Protein AF-A0A365YGY0-F1 (afdb_monomer_lite)

Organism: NCBI:txid453836

Structure (mmCIF, N/CA/C/O backbone):
data_AF-A0A365YGY0-F1
#
_entry.id   AF-A0A365YGY0-F1
#
loop_
_atom_site.group_PDB
_atom_site.id
_atom_site.type_symbol
_atom_site.label_atom_id
_atom_site.label_alt_id
_atom_site.label_comp_id
_atom_site.label_asym_id
_atom_site.label_entity_id
_atom_site.label_seq_id
_atom_site.pdbx_PDB_ins_code
_atom_site.Cartn_x
_atom_site.Cartn_y
_atom_site.Cartn_z
_atom_site.occupancy
_atom_site.B_iso_or_equiv
_atom_site.auth_seq_id
_atom_site.auth_comp_id
_atom_site.auth_asym_id
_atom_site.auth_atom_id
_atom_site.pdbx_PDB_model_num
ATOM 1 N N . MET A 1 1 ? 3.033 -19.577 -30.640 1.00 34.78 1 MET A N 1
ATOM 2 C CA . MET A 1 1 ? 2.695 -18.141 -30.591 1.00 34.78 1 MET A CA 1
ATOM 3 C C . MET A 1 1 ? 3.916 -17.417 -30.057 1.00 34.78 1 MET A C 1
ATOM 5 O O . MET A 1 1 ? 4.321 -17.701 -28.940 1.00 34.78 1 MET A O 1
ATOM 9 N N . GLN A 1 2 ? 4.580 -16.630 -30.903 1.00 30.34 2 GLN A N 1
ATOM 10 C CA . GLN A 1 2 ? 5.759 -15.845 -30.533 1.00 30.34 2 GLN A CA 1
ATOM 11 C C . GLN A 1 2 ? 5.289 -14.598 -29.774 1.00 30.34 2 GLN A C 1
ATOM 13 O O . GLN A 1 2 ? 4.416 -13.885 -30.262 1.00 30.34 2 GLN A O 1
ATOM 18 N N . ASN A 1 3 ? 5.825 -14.393 -28.570 1.00 33.41 3 ASN A N 1
ATOM 19 C CA . ASN A 1 3 ? 5.615 -13.188 -27.770 1.00 33.41 3 ASN A CA 1
ATOM 20 C C . ASN A 1 3 ? 6.215 -11.995 -28.533 1.00 33.41 3 ASN A C 1
ATOM 22 O O . ASN A 1 3 ? 7.385 -12.090 -28.921 1.00 33.41 3 ASN A O 1
ATOM 26 N N . PRO A 1 4 ? 5.471 -10.909 -28.794 1.00 40.75 4 PRO A N 1
ATOM 27 C CA . PRO A 1 4 ? 6.033 -9.785 -29.512 1.00 40.75 4 PRO A CA 1
ATOM 28 C C . PRO A 1 4 ? 6.983 -9.005 -28.593 1.00 40.75 4 PRO A C 1
ATOM 30 O O . PRO A 1 4 ? 6.582 -8.446 -27.581 1.00 40.75 4 PRO A O 1
ATOM 33 N N . GLU A 1 5 ? 8.245 -8.986 -29.021 1.00 40.53 5 GLU A N 1
ATOM 34 C CA . GLU A 1 5 ? 9.121 -7.810 -29.022 1.00 40.53 5 GLU A CA 1
ATOM 35 C C . GLU A 1 5 ? 9.746 -7.337 -27.699 1.00 40.53 5 GLU A C 1
ATOM 37 O O . GLU A 1 5 ? 9.511 -6.229 -27.228 1.00 40.53 5 GLU A O 1
ATOM 42 N N . PHE A 1 6 ? 10.777 -8.069 -27.262 1.00 40.34 6 PHE A N 1
ATOM 43 C CA . PHE A 1 6 ? 12.019 -7.397 -26.858 1.00 40.34 6 PHE A CA 1
ATOM 44 C C . PHE A 1 6 ? 12.642 -6.750 -28.108 1.00 40.34 6 PHE A C 1
ATOM 46 O O . PHE A 1 6 ? 13.436 -7.364 -28.823 1.00 40.34 6 PHE A O 1
ATOM 53 N N . SER A 1 7 ? 12.217 -5.531 -28.439 1.00 41.25 7 SER A N 1
ATOM 54 C CA . SER A 1 7 ? 12.797 -4.766 -29.543 1.00 41.25 7 SER A CA 1
ATOM 55 C C . SER A 1 7 ? 14.122 -4.149 -29.101 1.00 41.25 7 SER A C 1
ATOM 57 O O . SER A 1 7 ? 14.164 -3.318 -28.196 1.00 41.25 7 SER A O 1
ATOM 59 N N . ILE A 1 8 ? 15.205 -4.503 -29.796 1.00 45.16 8 ILE A N 1
ATO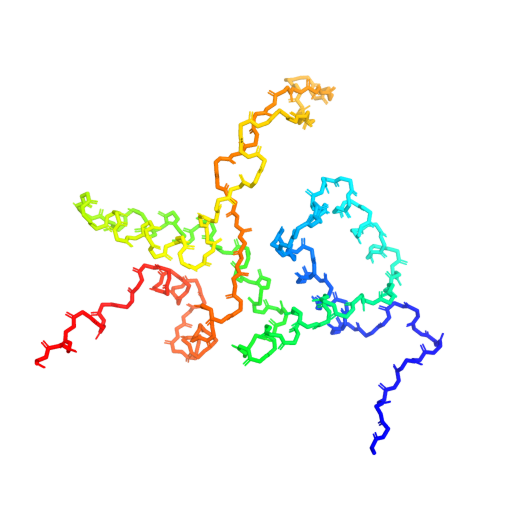M 60 C CA . ILE A 1 8 ? 16.559 -3.935 -29.636 1.00 45.16 8 ILE A CA 1
ATOM 61 C C . ILE A 1 8 ? 16.550 -2.391 -29.756 1.00 45.16 8 ILE A C 1
ATOM 63 O O . ILE A 1 8 ? 17.459 -1.722 -29.271 1.00 45.16 8 ILE A O 1
ATOM 67 N N . ASN A 1 9 ? 15.498 -1.809 -30.344 1.00 43.50 9 ASN A N 1
ATOM 68 C CA . ASN A 1 9 ? 15.339 -0.368 -30.542 1.00 43.50 9 ASN A CA 1
ATOM 69 C C . ASN A 1 9 ? 14.718 0.380 -29.344 1.00 43.50 9 ASN A C 1
ATOM 71 O O . ASN A 1 9 ? 14.652 1.608 -29.378 1.00 43.50 9 ASN A O 1
ATOM 75 N N . HIS A 1 10 ? 14.287 -0.319 -28.286 1.00 52.56 10 HIS A N 1
ATOM 76 C CA . HIS A 1 10 ? 13.731 0.285 -27.069 1.00 52.56 10 HIS A CA 1
ATOM 77 C C . HIS A 1 10 ? 14.318 -0.366 -25.808 1.00 52.56 10 HIS A C 1
ATOM 79 O O . HIS A 1 10 ? 13.644 -1.167 -25.160 1.00 52.56 10 HIS A O 1
ATOM 85 N N . PRO A 1 11 ? 15.552 0.001 -25.406 1.00 53.50 11 PRO A N 1
ATOM 86 C CA . PRO A 1 11 ? 16.164 -0.510 -24.172 1.00 53.50 11 PRO A CA 1
ATOM 87 C C . PRO A 1 11 ? 15.361 -0.151 -22.905 1.00 53.50 11 PRO A C 1
ATOM 89 O O . PRO A 1 11 ? 15.555 -0.758 -21.855 1.00 53.50 11 PRO A O 1
ATOM 92 N N . GLU A 1 12 ? 14.438 0.809 -23.023 1.00 58.25 12 GLU A N 1
ATOM 93 C CA . GLU A 1 12 ? 13.540 1.280 -21.965 1.00 58.25 12 GLU A CA 1
ATOM 94 C C . GLU A 1 12 ? 12.206 0.527 -21.875 1.00 58.25 12 GLU A C 1
ATOM 96 O O . GLU A 1 12 ? 11.368 0.894 -21.048 1.00 58.25 12 GLU A O 1
ATOM 101 N N . GLY A 1 13 ? 11.981 -0.460 -22.750 1.00 66.62 13 GLY A N 1
ATOM 102 C CA . GLY A 1 13 ? 10.703 -1.154 -22.923 1.00 66.62 13 GLY A CA 1
ATOM 103 C C . GLY A 1 13 ? 9.534 -0.246 -23.321 1.00 66.62 13 GLY A C 1
ATOM 104 O O . GLY A 1 13 ? 9.668 0.947 -23.616 1.00 66.62 13 GLY A O 1
ATOM 105 N N . THR A 1 14 ? 8.348 -0.836 -23.353 1.00 72.38 14 THR A N 1
ATOM 106 C CA . THR A 1 14 ? 7.063 -0.181 -23.598 1.00 72.38 14 THR A CA 1
ATOM 107 C C . THR A 1 14 ? 6.626 0.667 -22.399 1.00 72.38 14 THR A C 1
ATOM 109 O O . THR A 1 14 ? 7.057 0.475 -21.260 1.00 72.38 14 THR A O 1
ATOM 112 N N . LEU A 1 15 ? 5.705 1.613 -22.629 1.00 73.25 15 LEU A N 1
ATOM 113 C CA . LEU A 1 15 ? 5.098 2.401 -21.549 1.00 73.25 15 LEU A CA 1
ATOM 114 C C . LEU A 1 15 ? 4.463 1.504 -20.474 1.00 73.25 15 LEU A C 1
ATOM 116 O O . LEU A 1 15 ? 4.596 1.781 -19.287 1.00 73.25 15 LEU A O 1
ATOM 120 N N . GLN A 1 16 ? 3.811 0.419 -20.889 1.00 71.44 16 GLN A N 1
ATOM 121 C CA . GLN A 1 16 ? 3.145 -0.511 -19.985 1.00 71.44 16 GLN A CA 1
ATOM 122 C C . GLN A 1 16 ? 4.146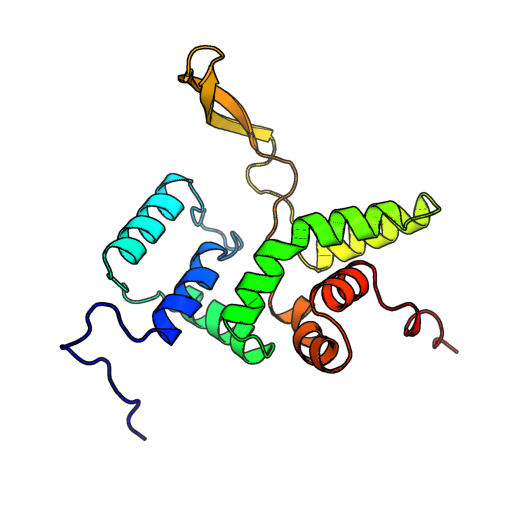 -1.274 -19.104 1.00 71.44 16 GLN A C 1
ATOM 124 O O . GLN A 1 16 ? 3.919 -1.410 -17.903 1.00 71.44 16 GLN A O 1
ATOM 129 N N . GLU A 1 17 ? 5.281 -1.706 -19.657 1.00 72.94 17 GLU A N 1
ATOM 130 C CA . GLU A 1 17 ? 6.361 -2.340 -18.884 1.00 72.94 17 GLU A CA 1
ATOM 131 C C . GLU A 1 17 ? 6.973 -1.368 -17.873 1.00 72.94 17 GLU A C 1
ATOM 133 O O . GLU A 1 17 ? 7.185 -1.725 -16.712 1.00 72.94 17 GLU A O 1
ATOM 138 N N . ARG A 1 18 ? 7.188 -0.107 -18.264 1.00 72.25 18 ARG A N 1
ATOM 139 C CA . ARG A 1 18 ? 7.631 0.940 -17.331 1.00 72.25 18 ARG A CA 1
ATOM 140 C C . ARG A 1 18 ? 6.633 1.154 -16.192 1.00 72.25 18 ARG A C 1
ATOM 142 O O . ARG A 1 18 ? 7.038 1.263 -15.038 1.00 72.25 18 ARG A O 1
ATOM 149 N N . LEU A 1 19 ? 5.337 1.175 -16.489 1.00 73.62 19 LEU A N 1
ATOM 150 C CA . LEU A 1 19 ? 4.297 1.345 -15.474 1.00 73.62 19 LEU A CA 1
ATOM 151 C C . LEU A 1 19 ? 4.239 0.154 -14.506 1.00 73.62 19 LEU A C 1
ATOM 153 O O . LEU A 1 19 ? 4.118 0.364 -13.301 1.00 73.62 19 LEU A O 1
ATOM 157 N N . TRP A 1 20 ? 4.431 -1.080 -14.975 1.00 80.12 20 TRP A N 1
ATOM 158 C CA . TRP A 1 20 ? 4.523 -2.250 -14.090 1.00 80.12 20 TRP A CA 1
ATOM 159 C C . TRP A 1 20 ? 5.787 -2.277 -13.228 1.00 80.12 20 TRP A C 1
ATOM 161 O O . TRP A 1 20 ? 5.751 -2.779 -12.106 1.00 80.12 20 TRP A O 1
ATOM 171 N N . ASN A 1 21 ? 6.880 -1.660 -13.675 1.00 76.31 21 ASN A N 1
ATOM 172 C CA . ASN A 1 21 ? 8.064 -1.495 -12.831 1.00 76.31 21 ASN A CA 1
ATOM 173 C C . ASN A 1 21 ? 7.819 -0.586 -11.617 1.00 76.31 21 ASN A C 1
ATOM 175 O O . ASN A 1 21 ? 8.484 -0.753 -10.595 1.00 76.31 21 ASN A O 1
ATOM 179 N N . SER A 1 22 ? 6.827 0.312 -11.664 1.00 72.94 22 SER A N 1
ATOM 180 C CA . SER A 1 22 ? 6.420 1.065 -10.468 1.00 72.94 22 SER A CA 1
ATOM 181 C C . SER A 1 22 ? 5.864 0.153 -9.368 1.00 72.94 22 SER A C 1
ATOM 183 O O . SER A 1 22 ? 6.133 0.384 -8.195 1.00 72.94 22 SER A O 1
ATOM 185 N N . VAL A 1 23 ? 5.196 -0.947 -9.730 1.00 80.31 23 VAL A N 1
ATOM 186 C CA . VAL A 1 23 ? 4.678 -1.947 -8.778 1.00 80.31 23 VAL A CA 1
ATOM 187 C C . VAL A 1 23 ? 5.822 -2.685 -8.079 1.00 80.31 23 VAL A C 1
ATOM 189 O O . VAL A 1 23 ? 5.749 -3.006 -6.896 1.00 80.31 23 VAL A O 1
ATOM 192 N N . VAL A 1 24 ? 6.934 -2.899 -8.783 1.00 78.31 24 VAL A N 1
ATOM 193 C CA . VAL A 1 24 ? 8.139 -3.549 -8.242 1.00 78.31 24 VAL A CA 1
ATOM 194 C C . VAL A 1 24 ? 8.839 -2.691 -7.180 1.00 78.31 24 VAL A C 1
ATOM 196 O O . VAL A 1 24 ? 9.550 -3.232 -6.326 1.00 78.31 24 VAL A O 1
ATOM 199 N N . MET A 1 25 ? 8.634 -1.370 -7.183 1.00 75.62 25 MET A N 1
ATOM 200 C CA . MET A 1 25 ? 9.151 -0.480 -6.131 1.00 75.62 25 MET A CA 1
ATOM 201 C C . MET A 1 25 ? 8.561 -0.795 -4.757 1.00 75.62 25 MET A C 1
ATOM 203 O O . MET A 1 25 ? 9.243 -0.614 -3.747 1.00 75.62 25 MET A O 1
ATOM 207 N N . ASP A 1 26 ? 7.350 -1.340 -4.748 1.00 76.75 26 ASP A N 1
ATOM 208 C CA . ASP A 1 26 ? 6.599 -1.712 -3.555 1.00 76.75 26 ASP A CA 1
ATOM 209 C C . ASP A 1 26 ? 6.650 -3.223 -3.278 1.00 76.75 26 ASP A C 1
ATOM 211 O O . ASP A 1 26 ? 5.893 -3.727 -2.450 1.00 76.75 26 ASP A O 1
ATOM 215 N N . TYR A 1 27 ? 7.533 -3.964 -3.961 1.00 77.88 27 TYR A N 1
ATOM 216 C CA . TYR A 1 27 ? 7.698 -5.401 -3.737 1.00 77.88 27 TYR A CA 1
ATOM 217 C C . TYR A 1 27 ? 7.914 -5.697 -2.238 1.00 77.88 27 TYR A C 1
ATOM 219 O O . TYR A 1 27 ? 8.748 -5.027 -1.607 1.00 77.88 27 TYR A O 1
ATOM 227 N N . PRO A 1 28 ? 7.184 -6.675 -1.664 1.00 70.38 28 PRO A N 1
ATOM 228 C CA . PRO A 1 28 ? 7.182 -6.929 -0.230 1.00 70.38 28 PRO A CA 1
ATOM 229 C C . PRO A 1 28 ? 8.522 -7.476 0.272 1.00 70.38 28 PRO A C 1
ATOM 231 O O . PRO A 1 28 ? 9.345 -8.003 -0.475 1.00 70.38 28 PRO A O 1
ATOM 234 N N . PHE A 1 29 ? 8.728 -7.393 1.585 1.00 65.06 29 PHE A N 1
ATOM 235 C CA . PHE A 1 29 ? 9.953 -7.858 2.243 1.00 65.06 29 PHE A CA 1
ATOM 236 C C . PHE A 1 29 ? 9.870 -9.330 2.693 1.00 65.06 29 PHE A C 1
ATOM 238 O O . PHE A 1 29 ? 10.732 -9.784 3.445 1.00 65.06 29 PHE A O 1
ATOM 245 N N . PHE A 1 30 ? 8.834 -10.075 2.291 1.00 54.59 30 PHE A N 1
ATOM 246 C CA . PHE A 1 30 ? 8.626 -11.455 2.732 1.00 54.59 30 PHE A CA 1
ATOM 247 C C . PHE A 1 30 ? 9.531 -12.441 1.976 1.00 54.59 30 PHE A C 1
ATOM 249 O O . PHE A 1 30 ? 9.517 -12.524 0.749 1.00 54.59 30 PHE A O 1
ATOM 256 N N . GLY A 1 31 ? 10.322 -13.193 2.743 1.00 44.53 31 GLY A N 1
ATOM 257 C CA . GLY A 1 31 ? 11.303 -14.172 2.276 1.00 44.53 31 GLY A CA 1
ATOM 258 C C . GLY A 1 31 ? 12.579 -14.072 3.110 1.00 44.53 31 GLY A C 1
ATOM 259 O O . GLY A 1 31 ? 12.987 -12.981 3.483 1.00 44.53 31 GLY A O 1
ATOM 260 N N . GLU A 1 32 ? 13.221 -15.196 3.425 1.00 43.66 32 GLU A N 1
ATOM 261 C CA . GLU A 1 32 ? 14.371 -15.334 4.351 1.00 43.66 32 GLU A CA 1
ATOM 262 C C . GLU A 1 32 ? 15.646 -14.555 3.964 1.00 43.66 32 GLU A C 1
ATOM 264 O O . GLU A 1 32 ? 16.704 -14.708 4.576 1.00 43.66 32 GLU A O 1
ATOM 269 N N . ARG A 1 33 ? 15.579 -13.706 2.941 1.00 47.56 33 ARG A N 1
ATOM 270 C CA . ARG A 1 33 ? 16.636 -12.769 2.584 1.00 47.56 33 ARG A CA 1
ATOM 271 C C . ARG A 1 33 ? 16.136 -11.360 2.867 1.00 47.56 33 ARG A C 1
ATOM 273 O O . ARG A 1 33 ? 15.020 -11.044 2.468 1.00 47.56 33 ARG A O 1
ATOM 280 N N . PRO A 1 34 ? 16.946 -10.489 3.488 1.00 42.84 34 PRO A N 1
ATOM 281 C CA . PRO A 1 34 ? 16.618 -9.078 3.616 1.00 42.84 34 PRO A CA 1
ATOM 282 C C . PRO A 1 34 ? 16.575 -8.465 2.212 1.00 42.84 34 PRO A C 1
ATOM 284 O O . PRO A 1 34 ? 17.574 -7.950 1.718 1.00 42.84 34 PRO A O 1
ATOM 287 N N . VAL A 1 35 ? 15.437 -8.565 1.523 1.00 51.16 35 VAL A N 1
ATOM 288 C CA . VAL A 1 35 ? 15.255 -7.903 0.237 1.00 51.16 35 VAL A CA 1
ATOM 289 C C . VAL A 1 35 ? 15.018 -6.438 0.551 1.00 51.16 35 VAL A C 1
ATOM 291 O O . VAL A 1 35 ? 14.005 -6.007 1.091 1.00 51.16 35 VAL A O 1
ATOM 294 N N . GLU A 1 36 ? 16.080 -5.695 0.308 1.00 48.31 36 GLU A N 1
ATOM 295 C CA . GLU A 1 36 ? 16.260 -4.285 0.548 1.00 48.31 36 GLU A CA 1
ATOM 296 C C . GLU A 1 36 ? 15.240 -3.429 -0.225 1.00 48.31 36 GLU A C 1
ATOM 298 O O . GLU A 1 36 ? 15.504 -3.008 -1.348 1.00 48.31 36 GLU A O 1
ATOM 303 N N . GLN A 1 37 ? 14.160 -2.991 0.424 1.00 52.81 37 GLN A N 1
ATOM 304 C CA . GLN A 1 37 ? 13.833 -1.566 0.316 1.00 52.81 37 GLN A CA 1
ATOM 305 C C . GLN A 1 37 ? 14.723 -0.813 1.318 1.00 52.81 37 GLN A C 1
ATOM 307 O O . GLN A 1 37 ? 14.315 -0.358 2.387 1.00 52.81 37 GLN A O 1
ATOM 312 N N . SER A 1 38 ? 16.028 -0.786 1.057 1.00 55.00 38 SER A N 1
ATOM 313 C CA . SER A 1 38 ? 16.830 0.315 1.580 1.00 55.00 38 SER A CA 1
ATOM 314 C C . SER A 1 38 ? 16.482 1.543 0.740 1.00 55.00 38 SER A C 1
ATOM 316 O O . SER A 1 38 ? 16.226 1.416 -0.460 1.00 55.00 38 SER A O 1
ATOM 318 N N . ALA A 1 39 ? 16.494 2.733 1.346 1.00 58.38 39 ALA A N 1
ATOM 319 C CA . ALA A 1 39 ? 16.372 3.982 0.590 1.00 58.38 39 ALA A CA 1
ATOM 320 C C . ALA A 1 39 ? 17.371 4.013 -0.583 1.00 58.38 39 ALA A C 1
ATOM 322 O O . ALA A 1 39 ? 17.060 4.515 -1.655 1.00 58.38 39 ALA A O 1
ATOM 323 N N . TYR A 1 40 ? 18.537 3.378 -0.399 1.00 58.44 40 TYR A N 1
ATOM 324 C CA . TYR A 1 40 ? 19.525 3.146 -1.444 1.00 58.44 40 TYR A CA 1
ATOM 325 C C . TYR A 1 40 ? 18.990 2.308 -2.613 1.00 58.44 40 TYR A C 1
ATOM 327 O O . TYR A 1 40 ? 19.042 2.777 -3.736 1.00 58.44 40 TYR A O 1
ATOM 335 N N . ARG A 1 41 ? 18.424 1.115 -2.393 1.00 64.81 41 ARG A N 1
ATOM 336 C CA . ARG A 1 41 ? 17.875 0.280 -3.480 1.00 64.81 41 ARG A CA 1
ATOM 337 C C . ARG A 1 41 ? 16.681 0.905 -4.180 1.00 64.81 41 ARG A C 1
ATOM 339 O O . ARG A 1 41 ? 16.572 0.770 -5.395 1.00 64.81 41 ARG A O 1
ATOM 346 N N . GLN A 1 42 ? 15.815 1.599 -3.442 1.00 66.19 42 GLN A N 1
ATOM 347 C CA . GLN A 1 42 ? 14.744 2.390 -4.047 1.00 66.19 42 GLN A CA 1
ATOM 348 C C . GLN A 1 42 ? 15.327 3.526 -4.893 1.00 66.19 42 GLN A C 1
ATOM 350 O O . GLN A 1 42 ? 14.895 3.720 -6.023 1.00 66.19 42 GLN A O 1
ATOM 355 N N . ALA A 1 43 ? 16.363 4.219 -4.415 1.00 64.19 43 ALA A N 1
ATOM 356 C CA . ALA A 1 43 ? 17.062 5.232 -5.201 1.00 64.19 43 ALA A CA 1
ATOM 357 C C . ALA A 1 43 ? 17.773 4.635 -6.429 1.00 64.19 43 ALA A C 1
ATOM 359 O O . ALA A 1 43 ? 17.702 5.222 -7.504 1.00 64.19 43 ALA A O 1
ATOM 360 N N . THR A 1 44 ? 18.400 3.460 -6.314 1.00 69.31 44 THR A N 1
ATOM 361 C CA . THR A 1 44 ? 19.038 2.748 -7.430 1.00 69.31 44 THR A CA 1
ATOM 362 C C . THR A 1 44 ? 18.007 2.347 -8.476 1.00 69.31 44 THR A C 1
ATOM 364 O O . THR A 1 44 ? 18.171 2.711 -9.632 1.00 69.31 44 THR A O 1
ATOM 367 N N . ARG A 1 45 ? 16.910 1.687 -8.081 1.00 69.62 45 ARG A N 1
ATOM 368 C CA . ARG A 1 45 ? 15.818 1.316 -8.999 1.00 69.62 45 ARG A CA 1
ATOM 369 C C . ARG A 1 45 ? 15.144 2.541 -9.612 1.00 69.62 45 ARG A C 1
ATOM 371 O O . ARG A 1 45 ? 14.866 2.552 -10.802 1.00 69.62 45 ARG A O 1
ATOM 378 N N . SER A 1 46 ? 14.940 3.600 -8.828 1.00 66.94 46 SER A N 1
ATOM 379 C CA . SER A 1 46 ? 14.422 4.874 -9.334 1.00 66.94 46 SER A CA 1
ATOM 380 C C . SER A 1 46 ? 15.387 5.532 -10.322 1.00 66.94 46 SER A C 1
ATOM 382 O O . SER A 1 46 ? 14.931 6.166 -11.269 1.00 66.94 46 SER A O 1
ATOM 384 N N . GLY A 1 47 ? 16.700 5.401 -10.120 1.00 63.94 47 GLY A N 1
ATOM 385 C CA . GLY A 1 47 ? 17.729 5.892 -11.037 1.00 63.94 47 GLY A CA 1
ATOM 386 C C . GLY A 1 47 ? 17.829 5.056 -12.315 1.00 63.94 47 GLY A C 1
ATOM 387 O O . GLY A 1 47 ? 17.942 5.611 -13.406 1.00 63.94 47 GLY A O 1
ATOM 388 N N . GLU A 1 48 ? 17.726 3.732 -12.209 1.00 67.88 48 GLU A N 1
ATOM 389 C CA . GLU A 1 48 ? 17.608 2.814 -13.351 1.00 67.88 48 GLU A CA 1
ATOM 390 C C . GLU A 1 48 ? 16.354 3.137 -14.173 1.00 67.88 48 GLU A C 1
ATOM 392 O O . GLU A 1 48 ? 16.443 3.313 -15.385 1.00 67.88 48 GLU A O 1
ATOM 397 N N . PHE A 1 49 ? 15.221 3.368 -13.507 1.00 64.81 49 PHE A N 1
ATOM 398 C CA . PHE A 1 49 ? 13.978 3.800 -14.140 1.00 64.81 49 PHE A CA 1
ATOM 399 C C . PHE A 1 49 ? 14.110 5.161 -14.835 1.00 64.81 49 PHE A C 1
ATOM 401 O O . PHE A 1 49 ? 13.774 5.291 -16.010 1.00 64.81 49 PHE A O 1
ATOM 408 N N . ALA A 1 50 ? 14.649 6.170 -14.143 1.00 63.00 50 ALA A N 1
ATOM 409 C CA . ALA A 1 50 ? 14.861 7.504 -14.708 1.00 63.00 50 ALA A CA 1
ATOM 410 C C . ALA A 1 50 ? 15.860 7.513 -15.879 1.00 63.00 50 ALA A C 1
ATOM 412 O O . ALA A 1 50 ? 15.835 8.430 -16.695 1.00 63.00 50 ALA A O 1
ATOM 413 N N . SER A 1 51 ? 16.730 6.503 -15.964 1.00 61.50 51 SER A N 1
ATOM 414 C CA . SER A 1 51 ? 17.687 6.317 -17.060 1.00 61.50 51 SER A CA 1
ATOM 415 C C . SER A 1 51 ? 17.209 5.345 -18.142 1.00 61.50 51 SER A C 1
ATOM 417 O O . SER A 1 51 ? 18.002 4.986 -19.012 1.00 61.50 51 SER A O 1
ATOM 419 N N . GLY A 1 52 ? 15.943 4.912 -18.094 1.00 57.19 52 GLY A N 1
ATOM 420 C CA . GLY A 1 52 ? 15.359 4.042 -19.114 1.00 57.19 52 GLY A CA 1
ATOM 421 C C . GLY A 1 52 ? 15.969 2.639 -19.141 1.00 57.19 52 GLY A C 1
ATOM 422 O O . GLY A 1 52 ? 15.947 1.977 -20.170 1.00 57.19 52 GLY A O 1
ATOM 423 N N . LYS A 1 53 ? 16.550 2.161 -18.038 1.00 61.22 53 LYS A N 1
ATOM 424 C CA . LYS A 1 53 ? 17.102 0.805 -17.954 1.00 61.22 53 LYS A CA 1
ATOM 425 C C . LYS A 1 53 ? 16.090 -0.113 -17.289 1.00 61.22 53 LYS A C 1
ATOM 427 O O . LYS A 1 53 ? 16.011 -0.168 -16.064 1.00 61.22 53 LYS A O 1
ATOM 432 N N . LEU A 1 54 ? 15.341 -0.857 -18.098 1.00 62.25 54 LEU A N 1
ATOM 433 C CA . LEU A 1 54 ? 14.600 -2.012 -17.603 1.00 62.25 54 LEU A CA 1
ATOM 434 C C . LEU A 1 54 ? 15.565 -3.198 -17.536 1.00 62.25 54 LEU A C 1
ATOM 436 O O . LEU A 1 54 ? 15.921 -3.784 -18.555 1.00 62.25 54 LEU A O 1
ATOM 440 N N . SER A 1 55 ? 16.063 -3.505 -16.339 1.00 57.00 55 SER A N 1
ATOM 441 C CA . SER A 1 55 ? 16.848 -4.719 -16.115 1.00 57.00 55 SER A CA 1
ATOM 442 C C . SER A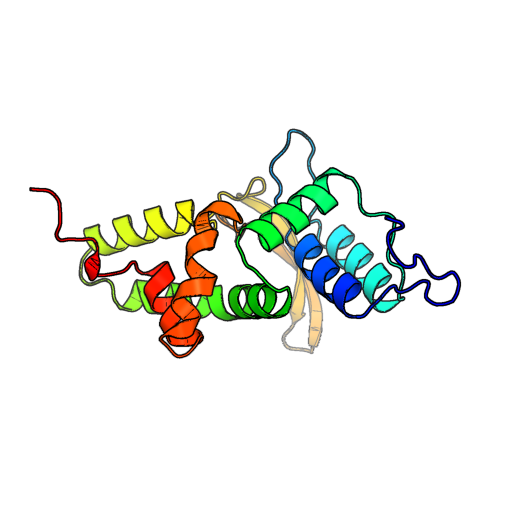 1 55 ? 15.960 -5.962 -16.248 1.00 57.00 55 SER A C 1
ATOM 444 O O . SER A 1 55 ? 14.740 -5.893 -16.068 1.00 57.00 55 SER A O 1
ATOM 446 N N . GLU A 1 56 ? 16.567 -7.115 -16.559 1.00 63.41 56 GLU A N 1
ATOM 447 C CA . GLU A 1 56 ? 15.862 -8.396 -16.489 1.00 63.41 56 GLU A CA 1
ATOM 448 C C . GLU A 1 56 ? 15.241 -8.539 -15.100 1.00 63.41 56 GLU A C 1
ATOM 450 O O . GLU A 1 56 ? 15.931 -8.580 -14.079 1.00 63.41 56 GLU A O 1
ATOM 455 N N . THR A 1 57 ? 13.913 -8.556 -15.064 1.00 66.50 57 THR A N 1
ATOM 456 C CA . THR A 1 57 ? 13.165 -8.649 -13.817 1.00 66.50 57 THR A CA 1
ATOM 457 C C . THR A 1 57 ? 13.323 -10.077 -13.289 1.00 66.50 57 THR A C 1
ATOM 459 O O . THR A 1 57 ? 12.923 -11.002 -13.996 1.00 66.50 57 THR A O 1
ATOM 462 N N . PRO A 1 58 ? 13.893 -10.301 -12.089 1.00 74.06 58 PRO A N 1
ATOM 463 C CA . PRO A 1 58 ? 13.986 -11.635 -11.501 1.00 74.06 58 PRO A CA 1
ATOM 464 C C . PRO A 1 58 ? 12.623 -12.332 -11.460 1.00 74.06 58 PRO A C 1
ATOM 466 O O . PRO A 1 58 ? 11.605 -11.676 -11.238 1.00 74.06 58 PRO A O 1
ATOM 469 N N . GLU A 1 59 ? 12.602 -13.659 -11.601 1.00 77.06 59 GLU A N 1
ATOM 470 C CA . GLU A 1 59 ? 11.368 -14.463 -11.671 1.00 77.06 59 GLU A CA 1
ATOM 471 C C . GLU A 1 59 ? 10.374 -14.134 -10.543 1.00 77.06 59 GLU A C 1
ATOM 473 O O . GLU A 1 59 ? 9.183 -13.963 -10.780 1.00 77.06 59 GLU A O 1
ATOM 478 N N . HIS A 1 60 ? 10.857 -13.941 -9.313 1.00 77.94 60 HIS A N 1
ATOM 479 C CA . HIS A 1 60 ? 9.996 -13.604 -8.177 1.00 77.94 60 HIS A CA 1
ATOM 480 C C . HIS A 1 60 ? 9.309 -12.228 -8.304 1.00 77.94 60 HIS A C 1
ATOM 482 O O . HIS A 1 60 ? 8.180 -12.059 -7.844 1.00 77.94 60 HIS A O 1
ATOM 488 N N . LEU A 1 61 ? 9.955 -11.247 -8.945 1.00 79.12 61 LEU A N 1
ATOM 489 C CA . LEU A 1 61 ? 9.358 -9.938 -9.228 1.00 79.12 61 LEU A CA 1
ATOM 490 C C . LEU A 1 61 ? 8.348 -10.041 -10.381 1.00 79.12 61 LEU A C 1
ATOM 492 O O . LEU A 1 61 ? 7.292 -9.414 -10.316 1.00 79.12 61 LEU A O 1
ATOM 496 N N . GLN A 1 62 ? 8.630 -10.872 -11.391 1.00 77.25 62 GLN A N 1
ATOM 497 C CA . GLN A 1 62 ? 7.673 -11.166 -12.464 1.00 77.25 62 GLN A CA 1
ATOM 498 C C . GLN A 1 62 ? 6.419 -11.840 -11.897 1.00 77.25 62 GLN A C 1
ATOM 500 O O . GLN A 1 62 ? 5.307 -11.398 -12.170 1.00 77.25 62 GLN A O 1
ATOM 505 N N . ASN A 1 63 ? 6.589 -12.839 -11.028 1.00 82.38 63 ASN A N 1
ATOM 506 C CA . ASN A 1 63 ? 5.487 -13.517 -10.344 1.00 82.38 63 ASN A CA 1
ATOM 507 C C . ASN A 1 63 ? 4.652 -12.547 -9.498 1.00 82.38 63 ASN A C 1
ATOM 509 O O . ASN A 1 63 ? 3.429 -12.652 -9.470 1.00 82.38 63 ASN A O 1
ATOM 513 N N . TYR A 1 64 ? 5.284 -11.569 -8.844 1.00 85.25 64 TYR A N 1
ATOM 514 C CA . TYR A 1 64 ? 4.566 -10.533 -8.102 1.00 85.25 64 TYR A CA 1
ATOM 515 C C . TYR A 1 64 ? 3.716 -9.630 -9.006 1.00 85.25 64 TYR A C 1
ATOM 517 O O . TYR A 1 64 ? 2.547 -9.397 -8.703 1.00 85.25 64 TYR A O 1
ATOM 525 N N . ILE A 1 65 ? 4.255 -9.184 -10.145 1.00 86.31 65 ILE A N 1
ATOM 526 C CA . ILE A 1 65 ? 3.479 -8.444 -11.155 1.00 86.31 65 ILE A CA 1
ATOM 527 C C . ILE A 1 65 ? 2.311 -9.299 -11.671 1.00 86.31 65 ILE A C 1
ATOM 529 O O . ILE A 1 65 ? 1.178 -8.824 -11.739 1.00 86.31 65 ILE A O 1
ATOM 533 N N . LEU A 1 66 ? 2.562 -10.571 -11.994 1.00 85.69 66 LEU A N 1
ATOM 534 C CA . LEU A 1 66 ? 1.537 -11.485 -12.503 1.00 85.69 66 LEU A CA 1
ATOM 535 C C . LEU A 1 66 ? 0.396 -11.700 -11.501 1.00 85.69 66 LEU A C 1
ATOM 537 O O . LEU A 1 66 ? -0.756 -11.770 -11.921 1.00 85.69 66 LEU A O 1
ATOM 541 N N . ARG A 1 67 ? 0.682 -11.741 -10.193 1.00 90.94 67 ARG A N 1
ATOM 542 C CA . ARG A 1 67 ? -0.351 -11.807 -9.143 1.00 90.94 67 ARG A CA 1
ATOM 543 C C . ARG A 1 67 ? -1.242 -10.563 -9.143 1.00 90.94 67 ARG A C 1
ATOM 545 O O . ARG A 1 67 ? -2.459 -10.700 -9.075 1.00 90.94 67 ARG A O 1
ATOM 552 N N . TRP A 1 68 ? -0.673 -9.363 -9.295 1.00 92.56 68 TRP A N 1
ATOM 553 C CA . TRP A 1 68 ? -1.458 -8.125 -9.426 1.00 92.56 68 TRP A CA 1
ATOM 554 C C . TRP A 1 68 ? -2.327 -8.107 -10.687 1.00 92.56 68 TRP A C 1
ATOM 556 O O . TRP A 1 68 ? -3.505 -7.755 -10.620 1.00 92.56 68 TRP A O 1
ATOM 566 N N . ILE A 1 69 ? -1.780 -8.536 -11.826 1.00 90.19 69 ILE A N 1
ATOM 567 C CA . ILE A 1 69 ? -2.548 -8.670 -13.074 1.00 90.19 69 ILE A CA 1
ATOM 568 C C . ILE A 1 69 ? -3.697 -9.671 -12.889 1.00 90.19 69 ILE A C 1
ATOM 570 O O . ILE A 1 69 ? -4.831 -9.381 -13.268 1.00 90.19 69 ILE A O 1
ATOM 574 N N . ALA A 1 70 ? -3.429 -10.825 -12.271 1.00 90.75 70 ALA A N 1
ATOM 575 C CA . ALA A 1 70 ? -4.436 -11.848 -11.990 1.00 90.75 70 ALA A CA 1
ATOM 576 C C . ALA A 1 70 ? -5.529 -11.354 -11.026 1.00 90.75 70 ALA A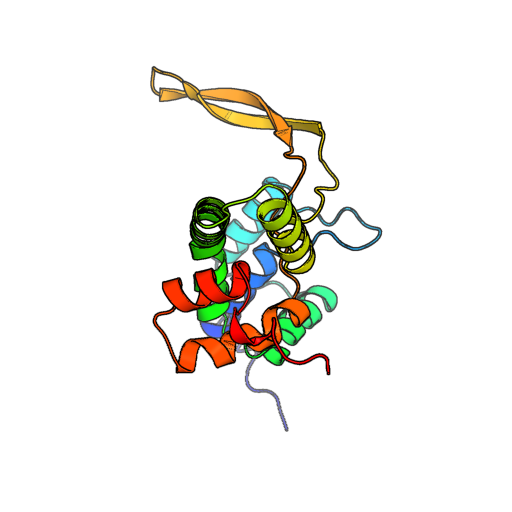 C 1
ATOM 578 O O . ALA A 1 70 ? -6.692 -11.717 -11.184 1.00 90.75 70 ALA A O 1
ATOM 579 N N . ALA A 1 71 ? -5.179 -10.470 -10.088 1.00 92.81 71 ALA A N 1
ATOM 580 C CA . ALA A 1 71 ? -6.114 -9.764 -9.212 1.00 92.81 71 ALA A CA 1
ATOM 581 C C . ALA A 1 71 ? -6.942 -8.680 -9.941 1.00 92.81 71 ALA A C 1
ATOM 583 O O . ALA A 1 71 ? -7.739 -7.987 -9.313 1.00 92.81 71 ALA A O 1
ATOM 584 N N . GLY A 1 72 ? -6.766 -8.510 -11.257 1.00 91.94 72 GLY A N 1
ATOM 585 C CA . GLY A 1 72 ? -7.521 -7.567 -12.083 1.00 91.94 72 GLY A CA 1
ATOM 586 C C . GLY A 1 72 ? -6.986 -6.136 -12.054 1.00 91.94 72 GLY A C 1
ATOM 587 O O . GLY A 1 72 ? -7.694 -5.214 -12.466 1.00 91.94 72 GLY A O 1
ATOM 588 N N . PHE A 1 73 ? -5.762 -5.918 -11.565 1.00 92.06 73 PHE A N 1
ATOM 589 C CA . PHE A 1 73 ? -5.163 -4.589 -11.537 1.00 92.06 73 PHE A CA 1
ATOM 590 C C . PHE A 1 73 ? -4.496 -4.232 -12.864 1.00 92.06 73 PHE A C 1
ATOM 592 O O . PHE A 1 73 ? -3.748 -5.003 -13.459 1.00 92.06 73 PHE A O 1
ATOM 599 N N . THR A 1 74 ? -4.716 -2.989 -13.273 1.00 89.94 74 THR A N 1
ATOM 600 C CA . THR A 1 74 ? -3.841 -2.242 -14.183 1.00 89.94 74 THR A CA 1
ATOM 601 C C . THR A 1 74 ? -2.801 -1.473 -13.356 1.00 89.94 74 THR A C 1
ATOM 603 O O . THR A 1 74 ? -3.111 -1.118 -12.211 1.00 89.94 74 THR A O 1
ATOM 606 N N . PRO A 1 75 ? -1.621 -1.125 -13.894 1.00 84.81 75 PRO A N 1
ATOM 607 C CA . PRO A 1 75 ? -0.619 -0.392 -13.121 1.00 84.81 75 PRO A CA 1
ATOM 608 C C . PRO A 1 75 ? -1.088 1.021 -12.718 1.00 84.81 75 PRO A C 1
ATOM 610 O O . PRO A 1 75 ? -0.734 1.508 -11.647 1.00 84.81 75 PRO A O 1
ATOM 613 N N . GLU A 1 76 ? -1.955 1.666 -13.500 1.00 87.19 76 GLU A N 1
ATOM 614 C CA . GLU A 1 76 ? -2.567 2.960 -13.164 1.00 87.19 76 GLU A CA 1
ATOM 615 C C . GLU A 1 76 ? -3.485 2.850 -11.947 1.00 87.19 76 GLU A C 1
ATOM 617 O O . GLU A 1 76 ? -3.480 3.710 -11.065 1.00 87.19 76 GLU A O 1
ATOM 622 N N . LEU A 1 77 ? -4.264 1.768 -11.886 1.00 89.38 77 LEU A N 1
ATOM 623 C CA . LEU A 1 77 ? -5.111 1.476 -10.739 1.00 89.38 77 LEU A CA 1
ATOM 624 C C . LEU A 1 77 ? -4.269 1.202 -9.490 1.00 89.38 77 LEU A C 1
ATOM 626 O O . LEU A 1 77 ? -4.555 1.753 -8.427 1.00 89.38 77 LEU A O 1
ATOM 630 N N . TYR A 1 78 ? -3.222 0.388 -9.622 1.00 90.31 78 TYR A N 1
ATOM 631 C CA . TYR A 1 78 ? -2.280 0.142 -8.535 1.00 90.31 78 TYR A CA 1
ATOM 632 C C . TYR A 1 78 ? -1.730 1.464 -7.985 1.00 90.31 78 TYR A C 1
ATOM 634 O O . TYR A 1 78 ? -1.823 1.742 -6.789 1.00 90.31 78 TYR A O 1
ATOM 642 N N . TRP A 1 79 ? -1.258 2.336 -8.878 1.00 86.50 79 TRP A N 1
ATOM 643 C CA . TRP A 1 79 ? -0.733 3.644 -8.505 1.00 86.50 79 TRP A CA 1
ATOM 644 C C . TRP A 1 79 ? -1.775 4.521 -7.797 1.00 86.50 79 TRP A C 1
ATOM 646 O O . TRP A 1 79 ? -1.481 5.119 -6.758 1.00 86.50 79 TRP A O 1
ATOM 656 N N . ALA A 1 80 ? -3.010 4.561 -8.303 1.00 87.88 80 ALA A N 1
ATOM 657 C CA . ALA A 1 80 ? -4.100 5.308 -7.681 1.00 87.88 80 ALA A CA 1
ATOM 658 C C . ALA A 1 80 ? -4.418 4.806 -6.259 1.00 87.88 80 ALA A C 1
ATOM 660 O O . ALA A 1 80 ? -4.662 5.618 -5.361 1.00 87.88 80 ALA A O 1
ATOM 661 N N . VAL A 1 81 ? -4.379 3.487 -6.035 1.00 91.62 81 VAL A N 1
ATOM 662 C CA . VAL A 1 81 ? -4.538 2.891 -4.700 1.00 91.62 81 VAL A CA 1
ATOM 663 C C . VAL A 1 81 ? -3.400 3.320 -3.783 1.00 91.62 81 VAL A C 1
ATOM 665 O O . VAL A 1 81 ? -3.675 3.864 -2.711 1.00 91.62 81 VAL A O 1
ATOM 668 N N . SER A 1 82 ? -2.146 3.155 -4.209 1.00 88.75 82 SER A N 1
ATOM 669 C CA . SER A 1 82 ? -0.969 3.504 -3.402 1.00 88.75 82 SER A CA 1
ATOM 670 C C . SER A 1 82 ? -0.962 4.979 -2.988 1.00 88.75 82 SER A C 1
ATOM 672 O O . SER A 1 82 ? -0.664 5.296 -1.834 1.00 88.75 82 SER A O 1
ATOM 674 N N . LEU A 1 83 ? -1.370 5.890 -3.879 1.00 87.75 83 LEU A N 1
ATOM 675 C CA . LEU A 1 83 ? -1.497 7.317 -3.561 1.00 87.75 83 LEU A CA 1
ATOM 676 C C . LEU A 1 83 ? -2.633 7.613 -2.568 1.00 87.75 83 LEU A C 1
ATOM 678 O O . LEU A 1 83 ? -2.485 8.465 -1.689 1.00 87.75 83 LEU A O 1
ATOM 682 N N . GLY A 1 84 ? -3.772 6.930 -2.698 1.00 90.69 84 GLY A N 1
ATOM 683 C CA . GLY A 1 84 ? -4.975 7.206 -1.907 1.00 90.69 84 GLY A CA 1
ATOM 684 C C . GLY A 1 84 ? -5.016 6.534 -0.531 1.00 90.69 84 GLY A C 1
ATOM 685 O O . GLY A 1 84 ? -5.801 6.940 0.332 1.00 90.69 84 GLY A O 1
ATOM 686 N N . ILE A 1 85 ? -4.189 5.513 -0.296 1.00 93.44 85 ILE A N 1
ATOM 687 C CA . ILE A 1 85 ? -4.374 4.579 0.822 1.00 93.44 85 ILE A CA 1
ATOM 688 C C . ILE A 1 85 ? -4.292 5.236 2.198 1.00 93.44 85 ILE A C 1
ATOM 690 O O . ILE A 1 85 ? -5.099 4.947 3.083 1.00 93.44 85 ILE A O 1
ATOM 694 N N . ARG A 1 86 ? -3.359 6.177 2.376 1.00 92.44 86 ARG A N 1
ATOM 695 C CA . ARG A 1 86 ? -3.140 6.866 3.654 1.00 92.44 86 ARG A CA 1
ATOM 696 C C . ARG A 1 86 ? -4.355 7.701 4.045 1.00 92.44 86 ARG A C 1
ATOM 698 O O . ARG A 1 86 ? -4.798 7.662 5.193 1.00 92.44 86 ARG A O 1
ATOM 705 N N . GLU A 1 87 ? -4.896 8.454 3.094 1.00 93.38 87 GLU A N 1
ATOM 706 C CA . GLU A 1 87 ? -6.064 9.304 3.321 1.00 93.38 87 GLU A CA 1
ATOM 707 C C . GLU A 1 87 ? -7.328 8.474 3.512 1.00 93.38 87 GLU A C 1
ATOM 709 O O . GLU A 1 87 ? -8.133 8.771 4.400 1.00 93.38 87 GLU A O 1
ATOM 714 N N . ALA A 1 88 ? -7.479 7.399 2.737 1.00 94.06 88 ALA A N 1
ATOM 715 C CA . ALA A 1 88 ? -8.595 6.478 2.874 1.00 94.06 88 ALA A CA 1
ATOM 716 C C . ALA A 1 88 ? -8.581 5.768 4.240 1.00 94.06 88 ALA A C 1
ATOM 718 O O . ALA A 1 88 ? -9.609 5.725 4.917 1.00 94.06 88 ALA A O 1
ATOM 719 N N . ALA A 1 89 ? -7.413 5.323 4.712 1.00 94.38 89 ALA A N 1
ATOM 720 C CA . ALA A 1 89 ? -7.250 4.750 6.045 1.00 94.38 89 ALA A CA 1
ATOM 721 C C . ALA A 1 89 ? -7.556 5.765 7.161 1.00 94.38 89 ALA A C 1
ATOM 723 O O . ALA A 1 89 ? -8.263 5.452 8.121 1.00 94.38 89 ALA A O 1
ATOM 724 N N . ALA A 1 90 ? -7.080 7.008 7.035 1.00 94.31 90 ALA A N 1
ATOM 725 C CA . ALA A 1 90 ? -7.396 8.072 7.988 1.00 94.31 90 ALA A CA 1
ATOM 726 C C . ALA A 1 90 ? -8.897 8.414 8.003 1.00 94.31 90 ALA A C 1
ATOM 728 O O . ALA A 1 90 ? -9.475 8.668 9.062 1.00 94.31 90 ALA A O 1
ATOM 729 N N . HIS A 1 91 ? -9.552 8.407 6.840 1.00 93.62 91 HIS A N 1
ATOM 730 C CA . HIS A 1 91 ? -11.000 8.567 6.747 1.00 93.62 91 HIS A CA 1
ATOM 731 C C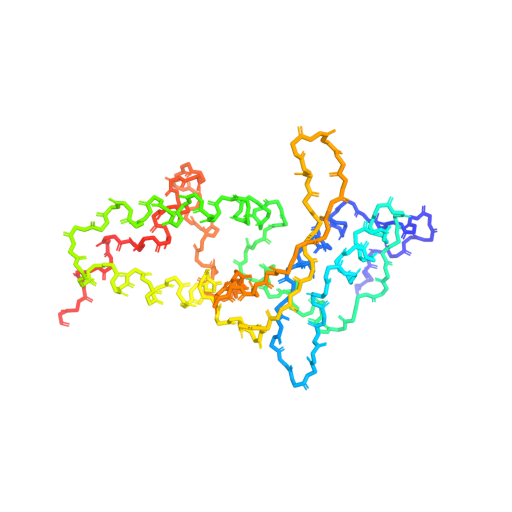 . HIS A 1 91 ? -11.740 7.426 7.455 1.00 93.62 91 HIS A C 1
ATOM 733 O O . HIS A 1 91 ? -12.612 7.701 8.277 1.00 93.62 91 HIS A O 1
ATOM 739 N N . ALA A 1 92 ? -11.360 6.173 7.195 1.00 92.94 92 ALA A N 1
ATOM 740 C CA . ALA A 1 92 ? -11.959 4.999 7.825 1.00 92.94 92 ALA A CA 1
ATOM 741 C C . ALA A 1 92 ? -11.876 5.073 9.361 1.00 92.94 92 ALA A C 1
ATOM 743 O O . ALA A 1 92 ? -12.890 4.909 10.035 1.00 92.94 92 ALA A O 1
ATOM 744 N N . ARG A 1 93 ? -10.717 5.456 9.919 1.00 94.06 93 ARG A N 1
ATOM 745 C CA . ARG A 1 93 ? -10.555 5.649 11.374 1.00 94.06 93 ARG A CA 1
ATOM 746 C C . ARG A 1 93 ? -11.487 6.716 11.949 1.00 94.06 93 ARG A C 1
ATOM 748 O O . ARG A 1 93 ? -12.059 6.514 13.012 1.00 94.06 93 ARG A O 1
ATOM 755 N N . ARG A 1 94 ? -11.685 7.839 11.246 1.00 93.81 94 ARG A N 1
ATOM 756 C CA . ARG A 1 94 ? -12.610 8.910 11.681 1.00 93.81 94 ARG A CA 1
ATOM 757 C C . ARG A 1 94 ? -14.077 8.471 11.695 1.00 93.81 94 ARG A C 1
ATOM 759 O O . ARG A 1 94 ? -14.898 9.112 12.354 1.00 93.81 94 ARG A O 1
ATOM 766 N N . ARG A 1 95 ? -14.427 7.415 10.954 1.00 91.44 95 ARG A N 1
ATOM 767 C CA . ARG A 1 95 ? -15.784 6.859 10.952 1.00 91.44 95 ARG A CA 1
ATOM 768 C C . ARG A 1 95 ? -16.056 5.953 12.147 1.00 91.44 95 ARG A C 1
ATOM 770 O O . ARG A 1 95 ? -17.221 5.878 12.534 1.00 91.44 95 ARG A O 1
ATOM 777 N N . CYS A 1 96 ? -15.031 5.336 12.736 1.00 92.31 96 CYS A N 1
ATOM 778 C CA . CYS A 1 96 ? -15.197 4.469 13.896 1.00 92.31 96 CYS A CA 1
ATOM 779 C C . CYS A 1 96 ? -15.853 5.217 15.062 1.00 92.31 96 CYS A C 1
ATOM 781 O O . CYS A 1 96 ? -15.455 6.332 15.407 1.00 92.31 96 CYS A O 1
ATOM 783 N N . LYS A 1 97 ? -16.892 4.610 15.646 1.00 92.19 97 LYS A N 1
ATOM 784 C CA . LYS A 1 97 ? -17.669 5.192 16.757 1.00 92.19 97 LYS A CA 1
ATOM 785 C C . LYS A 1 97 ? -17.413 4.524 18.101 1.00 92.19 97 LYS A C 1
ATOM 787 O O . LYS A 1 97 ? -17.758 5.110 19.121 1.00 92.19 97 LYS A O 1
ATOM 792 N N . SER A 1 98 ? -16.801 3.341 18.107 1.00 93.44 98 SER A N 1
ATOM 793 C CA . SER A 1 98 ? -16.449 2.616 19.324 1.00 93.44 98 SER A CA 1
ATOM 794 C C . SER A 1 98 ? -15.027 2.048 19.252 1.00 93.44 98 SER A C 1
ATOM 796 O O . SER A 1 98 ? -14.482 1.895 18.151 1.00 93.44 98 SER A O 1
ATOM 798 N N . PRO A 1 99 ? -14.418 1.719 20.406 1.00 94.81 99 PRO A N 1
ATOM 799 C CA . PRO A 1 99 ? -13.139 1.018 20.452 1.00 94.81 99 PRO A CA 1
ATOM 800 C C . PRO A 1 99 ? -13.172 -0.337 19.733 1.00 94.81 99 PRO A C 1
ATOM 802 O O . PRO A 1 99 ? -12.215 -0.665 19.035 1.00 94.81 99 PRO A O 1
ATOM 805 N N . GLU A 1 100 ? -14.266 -1.104 19.829 1.00 94.25 100 GLU A N 1
ATOM 806 C CA . GLU A 1 100 ? -14.379 -2.386 19.116 1.00 94.25 100 GLU A CA 1
ATOM 807 C C . GLU A 1 100 ? -14.387 -2.189 17.598 1.00 94.25 100 GLU A C 1
ATOM 809 O O . GLU A 1 100 ? -13.788 -2.974 16.863 1.00 94.25 100 GLU A O 1
ATOM 814 N N . ASP A 1 101 ? -15.034 -1.127 17.111 1.00 92.88 101 ASP A N 1
ATOM 815 C CA . ASP A 1 101 ? -15.046 -0.812 15.684 1.00 92.88 101 ASP A CA 1
ATOM 816 C C . ASP A 1 101 ? -13.650 -0.451 15.168 1.00 92.88 101 ASP A C 1
ATOM 818 O O . ASP A 1 101 ? -13.237 -0.914 14.105 1.00 92.88 101 ASP A O 1
ATOM 822 N N . LEU A 1 102 ? -12.890 0.312 15.958 1.00 94.69 102 LEU A N 1
ATOM 823 C CA . LEU A 1 102 ? -11.502 0.635 15.640 1.00 94.69 102 LEU A CA 1
ATOM 824 C C . LEU A 1 102 ? -10.621 -0.621 15.609 1.00 94.69 102 LEU A C 1
ATOM 826 O O . LEU A 1 102 ? -9.832 -0.779 14.681 1.00 94.69 102 LEU A O 1
ATOM 830 N N . LEU A 1 103 ? -10.782 -1.536 16.570 1.00 94.69 103 LEU A N 1
ATOM 831 C CA . LEU A 1 103 ? -10.034 -2.799 16.599 1.00 94.69 103 LEU A CA 1
ATOM 832 C C . LEU A 1 103 ? -10.327 -3.666 15.368 1.00 94.69 103 LEU A C 1
ATOM 834 O O . LEU A 1 103 ? -9.395 -4.181 14.748 1.00 94.69 103 LEU A O 1
ATOM 838 N N . ARG A 1 104 ? -11.602 -3.788 14.970 1.00 94.06 104 ARG A N 1
ATOM 839 C CA . ARG A 1 104 ? -11.995 -4.508 13.744 1.00 94.06 104 ARG A CA 1
ATOM 840 C C . ARG A 1 104 ? -11.405 -3.860 12.493 1.00 94.06 104 ARG A C 1
ATOM 842 O O . ARG A 1 104 ? -10.928 -4.569 11.607 1.00 94.06 104 ARG A O 1
ATOM 849 N N . LEU A 1 105 ? -11.414 -2.529 12.424 1.00 95.19 105 LEU A N 1
ATOM 850 C CA . LEU A 1 105 ? -10.810 -1.796 11.316 1.00 95.19 105 LEU A CA 1
ATOM 851 C C . LEU A 1 105 ? -9.298 -2.029 11.243 1.00 95.19 105 LEU A C 1
ATOM 853 O O . LEU A 1 105 ? -8.771 -2.250 10.156 1.00 95.19 105 LEU A O 1
ATOM 857 N N . GLU A 1 106 ? -8.590 -1.989 12.371 1.00 95.19 106 GLU A N 1
ATOM 858 C CA . GLU A 1 106 ? -7.147 -2.233 12.393 1.00 95.19 106 GLU A CA 1
ATOM 859 C C . GLU A 1 106 ? -6.791 -3.663 11.997 1.00 95.19 106 GLU A C 1
ATOM 861 O O . GLU A 1 106 ? -5.849 -3.856 11.231 1.00 95.19 106 GLU A O 1
ATOM 866 N N . ASP A 1 107 ? -7.551 -4.658 12.457 1.00 93.88 107 ASP A N 1
ATOM 867 C CA . ASP A 1 107 ? -7.391 -6.044 12.014 1.00 93.88 107 ASP A CA 1
ATOM 868 C C . ASP A 1 107 ? -7.580 -6.178 10.496 1.00 93.88 107 ASP A C 1
ATOM 870 O O . ASP A 1 107 ? -6.750 -6.768 9.800 1.00 93.88 107 ASP A O 1
ATOM 874 N N . ARG A 1 108 ? -8.621 -5.541 9.951 1.00 94.00 108 ARG A N 1
ATOM 875 C CA . ARG A 1 108 ? -8.833 -5.480 8.502 1.00 94.00 108 ARG A CA 1
ATOM 876 C C . ARG A 1 108 ? -7.671 -4.791 7.785 1.00 94.00 108 ARG A C 1
ATOM 878 O O . ARG A 1 108 ? -7.198 -5.300 6.776 1.00 94.00 108 ARG A O 1
ATOM 885 N N . MET A 1 109 ? -7.177 -3.667 8.298 1.00 95.19 109 MET A N 1
ATOM 886 C CA . MET A 1 109 ? -6.021 -2.968 7.726 1.00 95.19 109 MET A CA 1
ATOM 887 C C . MET A 1 109 ? -4.739 -3.806 7.774 1.00 95.19 109 MET A C 1
ATOM 889 O O . MET A 1 109 ? -3.915 -3.676 6.871 1.00 95.19 109 MET A O 1
ATOM 893 N N . ARG A 1 110 ? -4.552 -4.660 8.789 1.00 93.38 110 ARG A N 1
ATOM 894 C CA . ARG A 1 110 ? -3.438 -5.622 8.828 1.00 93.38 110 ARG A CA 1
ATOM 895 C C . ARG A 1 110 ? -3.579 -6.669 7.726 1.00 93.38 110 ARG A C 1
ATOM 897 O O . ARG A 1 110 ? -2.612 -6.877 7.004 1.00 93.38 110 ARG A O 1
ATOM 904 N N . ARG A 1 111 ? -4.771 -7.255 7.551 1.00 91.50 111 ARG A N 1
ATOM 905 C CA . ARG A 1 111 ? -5.054 -8.216 6.465 1.00 91.50 111 ARG A CA 1
ATOM 906 C C . ARG A 1 111 ? -4.834 -7.615 5.081 1.00 91.50 111 ARG A C 1
ATOM 908 O O . ARG A 1 111 ? -4.144 -8.203 4.269 1.00 91.50 111 ARG A O 1
ATOM 915 N N . LEU A 1 112 ? -5.307 -6.389 4.860 1.00 93.06 112 LEU A N 1
ATOM 916 C CA . LEU A 1 112 ? -5.086 -5.657 3.607 1.00 93.06 112 LEU A CA 1
ATOM 917 C C . LEU A 1 112 ? -3.626 -5.213 3.395 1.00 93.06 112 LEU A C 1
ATOM 919 O O . LEU A 1 112 ? -3.333 -4.589 2.375 1.00 93.06 112 LEU A O 1
ATOM 923 N N . GLY A 1 113 ? -2.725 -5.445 4.355 1.00 91.38 113 GLY A N 1
ATOM 924 C CA . GLY A 1 113 ? -1.324 -5.042 4.243 1.00 91.38 113 GLY A CA 1
ATOM 925 C C . GLY A 1 113 ? -1.058 -3.549 4.479 1.00 91.38 113 GLY A C 1
ATOM 926 O O . GLY A 1 113 ? 0.051 -3.064 4.286 1.00 91.38 113 GLY A O 1
ATOM 927 N N . ILE A 1 114 ? -2.052 -2.784 4.934 1.00 94.00 114 ILE A N 1
ATOM 928 C CA . ILE A 1 114 ? -1.937 -1.342 5.231 1.00 94.00 114 ILE A CA 1
ATOM 929 C C . ILE A 1 114 ? -1.166 -1.107 6.537 1.00 94.00 114 ILE A C 1
ATOM 931 O O . ILE A 1 114 ? -0.502 -0.084 6.705 1.00 94.00 114 ILE A O 1
ATOM 935 N N . LEU A 1 115 ? -1.285 -2.050 7.474 1.00 92.75 115 LEU A N 1
ATOM 936 C CA . LEU A 1 115 ? -0.575 -2.075 8.754 1.00 92.75 115 LEU A CA 1
ATOM 937 C C . LEU A 1 115 ? 0.294 -3.331 8.870 1.00 92.75 115 LEU A C 1
ATOM 939 O O . LEU A 1 115 ? 0.315 -3.980 9.917 1.00 92.75 115 LEU A O 1
ATOM 943 N N . ALA A 1 116 ? 0.992 -3.690 7.793 1.00 88.69 116 ALA A N 1
ATOM 944 C CA . ALA A 1 116 ? 1.904 -4.824 7.809 1.00 88.69 116 ALA A CA 1
ATOM 945 C C . ALA A 1 116 ? 3.028 -4.582 8.839 1.00 88.69 116 ALA A C 1
ATOM 947 O O . ALA A 1 116 ? 3.553 -3.463 8.913 1.00 88.69 116 ALA A O 1
ATOM 948 N N . PRO A 1 117 ? 3.411 -5.586 9.651 1.00 86.81 117 PRO A N 1
ATOM 949 C CA . PRO A 1 117 ? 4.529 -5.457 10.578 1.00 86.81 117 PRO A CA 1
ATOM 950 C C . PRO A 1 117 ? 5.813 -5.056 9.851 1.00 86.81 117 PRO A C 1
ATOM 952 O O . PRO A 1 117 ? 6.173 -5.641 8.829 1.00 86.81 117 PRO A O 1
ATOM 955 N N . ASN A 1 118 ? 6.527 -4.067 10.383 1.00 84.69 118 ASN A N 1
ATOM 956 C CA . ASN A 1 118 ? 7.802 -3.661 9.810 1.00 84.69 118 ASN A CA 1
ATOM 957 C C . ASN A 1 118 ? 8.940 -4.525 10.383 1.00 84.69 118 ASN A C 1
ATOM 959 O O . ASN A 1 118 ? 9.207 -4.436 11.583 1.00 84.69 118 ASN A O 1
ATOM 963 N N . PRO A 1 119 ? 9.685 -5.290 9.563 1.00 80.25 119 PRO A N 1
ATOM 964 C CA . PRO A 1 119 ? 10.801 -6.107 10.050 1.00 80.25 119 PRO A CA 1
ATOM 965 C C . PRO A 1 119 ? 11.949 -5.276 10.647 1.00 80.25 119 PRO A C 1
ATOM 967 O O . PRO A 1 119 ? 12.787 -5.806 11.373 1.00 80.25 119 PRO A O 1
ATOM 970 N N . ARG A 1 120 ? 12.003 -3.971 10.352 1.00 80.50 120 ARG A N 1
ATOM 971 C CA . ARG A 1 120 ? 12.992 -3.032 10.901 1.00 80.50 120 ARG A CA 1
ATOM 972 C C . ARG A 1 120 ? 12.451 -2.190 12.053 1.00 80.50 120 ARG A C 1
ATOM 974 O O . ARG A 1 120 ? 13.159 -1.292 12.498 1.00 80.50 120 ARG A 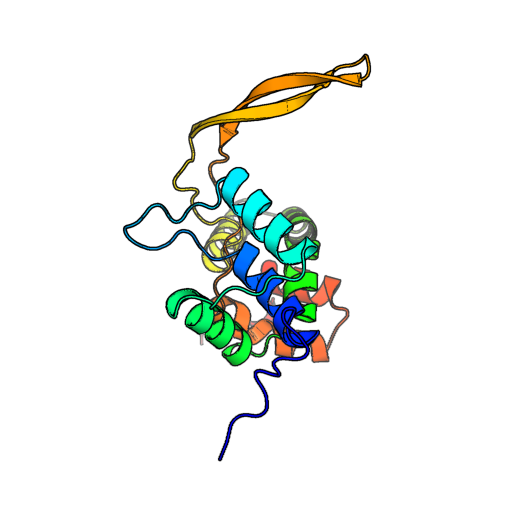O 1
ATOM 981 N N . ALA A 1 121 ? 11.225 -2.436 12.521 1.00 85.31 121 ALA A N 1
ATOM 982 C CA . ALA A 1 121 ? 10.601 -1.668 13.596 1.00 85.31 121 ALA A CA 1
ATOM 983 C C . ALA A 1 121 ? 11.563 -1.453 14.778 1.00 85.31 121 ALA A C 1
ATOM 985 O O . ALA A 1 121 ? 12.197 -2.391 15.260 1.00 85.31 121 ALA A O 1
ATOM 986 N N . GLY A 1 122 ? 11.686 -0.203 15.230 1.00 85.25 122 GLY A N 1
ATOM 987 C CA . GLY A 1 122 ? 12.557 0.163 16.352 1.00 85.25 122 GLY A CA 1
ATOM 988 C C . GLY A 1 122 ? 14.051 0.286 16.026 1.00 85.25 122 GLY A C 1
ATOM 989 O O . GLY A 1 122 ? 14.787 0.832 16.843 1.00 85.25 122 GLY A O 1
ATOM 990 N N . GLN A 1 123 ? 14.515 -0.142 14.846 1.00 86.50 123 GLN A N 1
ATOM 991 C CA . GLN A 1 123 ? 15.881 0.142 14.388 1.00 86.50 123 GLN A CA 1
ATOM 992 C C . GLN A 1 123 ? 16.019 1.621 14.003 1.00 86.50 123 GLN A C 1
ATOM 994 O O . GLN A 1 123 ? 15.047 2.248 13.575 1.00 86.50 123 GLN A O 1
ATOM 999 N N . LEU A 1 124 ? 17.229 2.174 14.124 1.00 83.94 124 LEU A N 1
ATOM 1000 C CA . LEU A 1 124 ? 17.515 3.560 13.755 1.00 83.94 124 LEU A CA 1
ATOM 1001 C C . LEU A 1 124 ? 17.895 3.690 12.273 1.00 83.94 124 LEU A C 1
ATOM 1003 O O . LEU A 1 124 ? 18.616 2.856 11.724 1.00 83.94 124 LEU A O 1
ATOM 1007 N N . TYR A 1 125 ? 17.449 4.771 11.640 1.00 79.50 125 TYR A N 1
ATOM 1008 C CA . TYR A 1 125 ? 17.920 5.240 10.340 1.00 79.50 125 TYR A CA 1
ATOM 1009 C C . TYR A 1 125 ? 18.204 6.740 10.384 1.00 79.50 125 TYR A C 1
ATOM 1011 O O . TYR A 1 125 ? 17.619 7.472 11.183 1.00 79.50 125 TYR A O 1
ATOM 1019 N N . LYS A 1 126 ? 19.100 7.196 9.503 1.00 83.44 126 LYS A N 1
ATOM 1020 C CA . LYS A 1 126 ? 19.375 8.622 9.323 1.00 83.44 126 LYS A CA 1
ATOM 1021 C C . LYS A 1 126 ? 18.418 9.201 8.297 1.00 83.44 126 LYS A C 1
ATOM 1023 O O . LYS A 1 126 ? 18.440 8.805 7.132 1.00 83.44 126 LYS A O 1
ATOM 1028 N N . GLU A 1 127 ? 17.597 10.141 8.729 1.00 82.31 127 GLU A N 1
ATOM 1029 C CA . GLU A 1 127 ? 16.717 10.914 7.866 1.00 82.31 127 GLU A CA 1
ATOM 1030 C C . GLU A 1 127 ? 17.369 12.257 7.544 1.00 82.31 127 GLU A C 1
ATOM 1032 O O . GLU A 1 127 ? 17.820 12.967 8.445 1.00 82.31 127 GLU A O 1
ATOM 1037 N N . LEU A 1 128 ? 17.419 12.614 6.260 1.00 84.38 128 LEU A N 1
ATOM 1038 C CA . LEU A 1 128 ? 17.847 13.943 5.842 1.00 84.38 128 LEU A CA 1
ATOM 1039 C C . LEU A 1 128 ? 16.676 14.916 6.004 1.00 84.38 128 LEU A C 1
ATOM 1041 O O . LEU A 1 128 ? 15.676 14.813 5.296 1.00 84.38 128 LEU A O 1
ATOM 1045 N N . GLN A 1 129 ? 16.810 15.870 6.916 1.00 85.31 129 GLN A N 1
ATOM 1046 C CA . GLN A 1 129 ? 15.857 16.956 7.122 1.00 85.31 129 GLN A CA 1
ATOM 1047 C C . GLN A 1 129 ? 16.475 18.296 6.725 1.00 85.31 129 GLN A C 1
ATOM 1049 O O . GLN A 1 129 ? 17.697 18.439 6.647 1.00 85.31 129 GLN A O 1
ATOM 1054 N N . ARG A 1 130 ? 15.620 19.285 6.459 1.00 88.12 130 ARG A N 1
ATOM 1055 C CA . ARG A 1 130 ? 16.054 20.677 6.319 1.00 88.12 130 ARG A CA 1
ATOM 1056 C C . ARG A 1 130 ? 15.909 21.377 7.662 1.00 88.12 130 ARG A C 1
ATOM 1058 O O . ARG A 1 130 ? 14.851 21.280 8.279 1.00 88.12 130 ARG A O 1
ATOM 1065 N N . ASP A 1 131 ? 16.960 22.055 8.099 1.00 86.88 131 ASP A N 1
ATOM 1066 C CA . ASP A 1 131 ? 16.902 22.937 9.259 1.00 86.88 131 ASP A CA 1
ATOM 1067 C C . ASP A 1 131 ? 16.129 24.232 8.939 1.00 86.88 131 ASP A C 1
ATOM 1069 O O . ASP A 1 131 ? 15.742 24.498 7.796 1.00 86.88 131 ASP A O 1
ATOM 1073 N N . GLU A 1 132 ? 15.913 25.063 9.959 1.00 87.50 132 GLU A N 1
ATOM 1074 C CA . GLU A 1 132 ? 15.200 26.345 9.843 1.00 87.50 132 GLU A CA 1
ATOM 1075 C C . GLU A 1 132 ? 15.882 27.349 8.894 1.00 87.50 132 GLU A C 1
ATOM 1077 O O . GLU A 1 132 ? 15.271 28.333 8.479 1.00 87.50 132 GLU A O 1
ATOM 1082 N N . ARG A 1 133 ? 17.144 27.108 8.530 1.00 88.31 133 ARG A N 1
ATOM 1083 C CA . ARG A 1 133 ? 17.951 27.929 7.619 1.00 88.31 133 ARG A CA 1
ATOM 1084 C C . ARG A 1 133 ? 18.068 27.301 6.225 1.00 88.31 133 ARG A C 1
ATOM 1086 O O . ARG A 1 133 ? 18.771 27.841 5.373 1.00 88.31 133 ARG A O 1
ATOM 1093 N N . GLY A 1 134 ? 17.381 26.184 5.975 1.00 85.19 134 GLY A N 1
ATOM 1094 C CA . GLY A 1 134 ? 17.421 25.441 4.716 1.00 85.19 134 GLY A CA 1
ATOM 1095 C C . GLY A 1 134 ? 18.662 24.561 4.529 1.00 85.19 134 GLY A C 1
ATOM 1096 O O . GLY A 1 134 ? 18.817 23.971 3.458 1.00 85.19 134 GLY A O 1
ATOM 1097 N N . GLY A 1 135 ? 19.526 24.450 5.540 1.00 86.25 135 GLY A N 1
ATOM 1098 C CA . GLY A 1 135 ? 20.658 23.529 5.579 1.00 86.25 135 GLY A CA 1
ATOM 1099 C C . GLY A 1 135 ? 20.199 22.082 5.743 1.00 86.25 135 GLY A C 1
ATOM 1100 O O . GLY A 1 135 ? 19.160 21.807 6.337 1.00 86.25 135 GLY A O 1
ATOM 1101 N N . ALA A 1 136 ? 20.954 21.136 5.183 1.00 88.12 136 ALA A N 1
ATOM 1102 C CA . ALA A 1 136 ? 20.621 19.719 5.264 1.00 88.12 136 ALA A CA 1
ATOM 1103 C C . ALA A 1 136 ? 21.257 19.092 6.517 1.00 88.12 136 ALA A C 1
ATOM 1105 O O . ALA A 1 136 ? 22.478 19.116 6.673 1.00 88.12 136 ALA A O 1
ATOM 1106 N N . VAL A 1 137 ? 20.437 18.519 7.399 1.00 92.06 137 VAL A N 1
ATOM 1107 C CA . VAL A 1 137 ? 20.860 17.877 8.652 1.00 92.06 137 VAL A CA 1
ATOM 1108 C C . VAL A 1 137 ? 20.403 16.423 8.659 1.00 92.06 137 VAL A C 1
ATOM 1110 O O . VAL A 1 137 ? 19.294 16.110 8.234 1.00 92.06 137 VAL A O 1
ATOM 1113 N N . LEU A 1 138 ? 21.259 15.524 9.147 1.00 88.62 138 LEU A N 1
ATOM 1114 C CA . LEU A 1 138 ? 20.906 14.124 9.375 1.00 88.62 138 LEU A CA 1
ATOM 1115 C C . LEU A 1 138 ? 20.410 13.950 10.811 1.00 88.62 138 LEU A C 1
ATOM 1117 O O . LEU A 1 138 ? 21.146 14.251 11.750 1.00 88.62 138 LEU A O 1
ATOM 1121 N N . VAL A 1 139 ? 19.194 13.436 10.975 1.00 91.31 139 VAL A N 1
ATOM 1122 C CA . VAL A 1 139 ? 18.605 13.117 12.282 1.00 91.31 139 VAL A CA 1
ATOM 1123 C C . VAL A 1 139 ? 18.354 11.621 12.401 1.00 91.31 139 VAL A C 1
ATOM 1125 O O . VAL A 1 139 ? 17.922 10.979 11.442 1.00 91.31 139 VAL A O 1
ATOM 1128 N N . ASP A 1 140 ? 18.616 11.060 13.579 1.00 89.19 140 ASP A N 1
ATOM 1129 C CA . ASP A 1 140 ? 18.308 9.660 13.854 1.00 89.19 140 ASP A CA 1
ATOM 1130 C C . ASP A 1 140 ? 16.801 9.499 14.110 1.00 89.19 140 ASP A C 1
ATOM 1132 O O . ASP A 1 140 ? 16.194 10.209 14.919 1.00 89.19 140 ASP A O 1
ATOM 1136 N N . ARG A 1 141 ? 16.181 8.557 13.402 1.00 86.94 141 ARG A N 1
ATOM 1137 C CA . ARG A 1 141 ? 14.761 8.208 13.508 1.00 86.94 141 ARG A CA 1
ATOM 1138 C C . ARG A 1 141 ? 14.607 6.708 13.670 1.00 86.94 141 ARG A C 1
ATOM 1140 O O . ARG A 1 141 ? 15.355 5.942 13.075 1.00 86.94 141 ARG A O 1
ATOM 1147 N N . CYS A 1 142 ? 13.606 6.281 14.432 1.00 87.50 142 CYS A N 1
ATOM 1148 C CA . CYS A 1 142 ? 13.227 4.874 14.465 1.00 87.50 142 CYS A CA 1
ATOM 1149 C C . CYS A 1 142 ? 12.353 4.540 13.256 1.00 87.50 142 CYS A C 1
ATOM 1151 O O . CYS A 1 142 ? 11.428 5.288 12.931 1.00 87.50 142 CYS A O 1
ATOM 1153 N N . TYR A 1 143 ? 12.584 3.386 12.638 1.00 82.81 143 TYR A N 1
ATOM 1154 C CA . TYR A 1 143 ? 11.620 2.816 11.703 1.00 82.81 143 TYR A CA 1
ATOM 1155 C C . TYR A 1 143 ? 10.265 2.600 12.404 1.00 82.81 143 TYR A C 1
ATOM 1157 O O . TYR A 1 143 ? 10.236 2.142 13.556 1.00 82.81 143 TYR A O 1
ATOM 1165 N N . PRO A 1 144 ? 9.139 2.893 11.725 1.00 87.69 144 PRO A N 1
ATOM 1166 C CA . PRO A 1 144 ? 7.808 2.741 12.302 1.00 87.69 144 PRO A CA 1
ATOM 1167 C C . PRO A 1 144 ? 7.495 1.269 12.579 1.00 87.69 144 PRO A C 1
ATOM 1169 O O . PRO A 1 144 ? 8.022 0.385 11.908 1.00 87.69 144 PRO A O 1
ATOM 1172 N N . ALA A 1 145 ? 6.590 1.010 13.527 1.00 89.00 145 ALA A N 1
ATOM 1173 C CA . ALA A 1 145 ? 6.149 -0.347 13.862 1.00 89.00 145 ALA A CA 1
ATOM 1174 C C . ALA A 1 145 ? 5.457 -1.071 12.690 1.00 89.00 145 ALA A C 1
ATOM 1176 O O . ALA A 1 145 ? 5.529 -2.294 12.586 1.00 89.00 145 ALA A O 1
ATOM 1177 N N . HIS A 1 146 ? 4.818 -0.310 11.798 1.00 89.31 146 HIS A N 1
ATOM 1178 C CA . HIS A 1 146 ? 4.074 -0.827 10.655 1.00 89.31 146 HIS A CA 1
ATOM 1179 C C . HIS A 1 146 ? 4.446 -0.075 9.377 1.00 89.31 146 HIS A C 1
ATOM 1181 O O . HIS A 1 146 ? 4.829 1.097 9.426 1.00 89.31 146 HIS A O 1
ATOM 1187 N N . VAL A 1 147 ? 4.295 -0.748 8.243 1.00 85.94 147 VAL A N 1
ATOM 1188 C CA . VAL A 1 147 ? 4.501 -0.227 6.886 1.00 85.94 147 VAL A CA 1
ATOM 1189 C C . VAL A 1 147 ? 3.352 -0.674 5.981 1.00 85.94 147 VAL A C 1
ATOM 1191 O O . VAL A 1 147 ? 2.561 -1.539 6.353 1.00 85.94 147 VAL A O 1
ATOM 1194 N N . VAL A 1 148 ? 3.258 -0.072 4.796 1.00 87.50 148 VAL A N 1
ATOM 1195 C CA . VAL A 1 148 ? 2.313 -0.501 3.760 1.00 87.50 148 VAL A CA 1
ATOM 1196 C C . VAL A 1 148 ? 2.996 -1.555 2.889 1.00 87.50 148 VAL A C 1
ATOM 1198 O O . VAL A 1 148 ? 4.036 -1.278 2.298 1.00 87.50 148 VAL A O 1
ATOM 1201 N N . GLN A 1 149 ? 2.422 -2.752 2.839 1.00 87.31 149 GLN A N 1
ATOM 1202 C CA . GLN A 1 149 ? 2.828 -3.877 1.997 1.00 87.31 149 GLN A CA 1
ATOM 1203 C C . GLN A 1 149 ? 1.564 -4.602 1.541 1.00 87.31 149 GLN A C 1
ATOM 1205 O O . GLN A 1 149 ? 1.043 -5.449 2.257 1.00 87.31 149 GLN A O 1
ATOM 1210 N N . LEU A 1 150 ? 1.027 -4.197 0.393 1.00 89.00 150 LEU A N 1
ATOM 1211 C CA . LEU A 1 150 ? -0.240 -4.722 -0.110 1.00 89.00 150 LEU A CA 1
ATOM 1212 C C . LEU A 1 150 ? -0.044 -6.108 -0.723 1.00 89.00 150 LEU A C 1
ATOM 1214 O O . LEU A 1 150 ? 0.920 -6.329 -1.451 1.00 89.00 150 LEU A O 1
ATOM 1218 N N . GLU A 1 151 ? -0.991 -7.008 -0.474 1.00 86.56 151 GLU A N 1
ATOM 1219 C CA . GLU A 1 151 ? -0.994 -8.356 -1.047 1.00 86.56 151 GLU A CA 1
ATOM 1220 C C . GLU A 1 151 ? -2.054 -8.454 -2.156 1.00 86.56 151 GLU A C 1
ATOM 1222 O O . GLU A 1 151 ? -3.227 -8.208 -1.874 1.00 86.56 151 GLU A O 1
ATOM 1227 N N . PRO A 1 152 ? -1.690 -8.810 -3.404 1.00 89.88 152 PRO A N 1
ATOM 1228 C CA . PRO A 1 152 ? -2.614 -8.835 -4.543 1.00 89.88 152 PRO A CA 1
ATOM 1229 C C . PRO A 1 152 ? -3.944 -9.555 -4.277 1.00 89.88 152 PRO A C 1
ATOM 1231 O O . PRO A 1 152 ? -5.005 -9.083 -4.681 1.00 89.88 152 PRO A O 1
ATOM 1234 N N . GLU A 1 153 ? -3.897 -10.687 -3.580 1.00 90.44 153 GLU A N 1
ATOM 1235 C CA . GLU A 1 153 ? -5.042 -11.562 -3.324 1.00 90.44 153 GLU A CA 1
ATOM 1236 C C . GLU A 1 153 ? -6.080 -10.891 -2.425 1.00 90.44 153 GLU A C 1
ATOM 1238 O O . GLU A 1 153 ? -7.275 -10.966 -2.699 1.00 90.44 153 GLU A O 1
ATOM 1243 N N . GLU A 1 154 ? -5.628 -10.163 -1.403 1.00 91.94 154 GLU A N 1
ATOM 1244 C CA . GLU A 1 154 ? -6.496 -9.431 -0.470 1.00 91.94 154 GLU A CA 1
ATOM 1245 C C . GLU A 1 154 ? -7.186 -8.234 -1.146 1.00 91.94 154 GLU A C 1
ATOM 1247 O O . GLU A 1 154 ? -8.173 -7.693 -0.643 1.00 91.94 154 GLU A O 1
ATOM 1252 N N . TRP A 1 155 ? -6.675 -7.818 -2.307 1.00 93.75 155 TRP A N 1
ATOM 1253 C CA . TRP A 1 155 ? -7.171 -6.688 -3.085 1.00 93.75 155 TRP A CA 1
ATOM 1254 C C . TRP A 1 155 ? -7.940 -7.100 -4.343 1.00 93.75 155 TRP A C 1
ATOM 1256 O O . TRP A 1 155 ? -8.500 -6.225 -5.002 1.00 93.75 155 TRP A O 1
ATOM 1266 N N . ALA A 1 156 ? -8.039 -8.393 -4.665 1.00 93.31 156 ALA A N 1
ATOM 1267 C CA . ALA A 1 156 ? -8.603 -8.887 -5.927 1.00 93.31 156 ALA A CA 1
ATOM 1268 C C . ALA A 1 156 ? -10.071 -8.487 -6.179 1.00 93.31 156 ALA A C 1
ATOM 1270 O O . ALA A 1 156 ? -10.506 -8.371 -7.323 1.00 93.31 156 ALA A O 1
ATOM 1271 N N . GLU A 1 157 ? -10.845 -8.218 -5.125 1.00 90.88 157 GLU A N 1
ATOM 1272 C CA . GLU A 1 157 ? -12.223 -7.723 -5.257 1.00 90.88 157 GLU A CA 1
ATOM 1273 C C . GLU A 1 157 ? -12.305 -6.221 -5.571 1.00 90.88 157 GLU A C 1
ATOM 1275 O O . GLU A 1 157 ? -13.344 -5.722 -6.016 1.00 90.88 157 GLU A O 1
ATOM 1280 N N . PHE A 1 158 ? -11.238 -5.462 -5.314 1.00 92.31 158 PHE A N 1
ATOM 1281 C CA . PHE A 1 158 ? -11.265 -4.006 -5.405 1.00 92.31 158 PHE A CA 1
ATOM 1282 C C . PHE A 1 158 ? -11.535 -3.476 -6.823 1.00 92.31 158 PHE A C 1
ATOM 1284 O O . PHE A 1 158 ? -12.386 -2.588 -6.948 1.00 92.31 158 PHE A O 1
ATOM 1291 N N . PRO A 1 159 ? -10.914 -3.999 -7.902 1.00 92.12 159 PRO A N 1
ATOM 1292 C CA . PRO A 1 159 ? -11.157 -3.495 -9.253 1.00 92.12 159 PRO A CA 1
ATOM 1293 C C . PRO A 1 159 ? -12.635 -3.536 -9.658 1.00 92.12 159 PRO A C 1
ATOM 1295 O O . PRO A 1 159 ? -13.134 -2.594 -10.272 1.00 92.12 159 PRO A O 1
ATOM 1298 N N . GLN A 1 160 ? -13.376 -4.569 -9.244 1.00 86.12 160 GLN A N 1
ATOM 1299 C CA . GLN A 1 160 ? -14.809 -4.686 -9.538 1.00 86.12 160 GLN A CA 1
ATOM 1300 C C . GLN A 1 160 ? -15.639 -3.597 -8.845 1.00 86.12 160 GLN A C 1
ATOM 1302 O O . GLN A 1 160 ? -16.634 -3.121 -9.392 1.00 86.12 160 GLN A O 1
ATOM 1307 N N . ARG A 1 161 ? -15.217 -3.143 -7.660 1.00 83.06 161 ARG A N 1
ATOM 1308 C CA . ARG A 1 161 ? -15.923 -2.108 -6.885 1.00 83.06 161 ARG A CA 1
ATOM 1309 C C . ARG A 1 161 ? -15.839 -0.725 -7.526 1.00 83.06 161 ARG A C 1
ATOM 1311 O O . ARG A 1 161 ? -16.708 0.112 -7.287 1.00 83.06 161 ARG A O 1
ATOM 1318 N N . LEU A 1 162 ? -14.839 -0.484 -8.372 1.00 83.75 162 LEU A N 1
ATOM 1319 C CA . LEU A 1 162 ? -14.688 0.784 -9.094 1.00 83.75 162 LEU A CA 1
ATOM 1320 C C . LEU A 1 162 ? -15.730 0.984 -10.189 1.00 83.75 162 LEU A C 1
ATOM 1322 O O . LEU A 1 162 ? -15.982 2.120 -10.577 1.00 83.75 162 LEU A O 1
ATOM 1326 N N . LEU A 1 163 ? -16.372 -0.089 -10.654 1.00 77.94 163 LEU A N 1
ATOM 1327 C CA . LEU A 1 163 ? -17.417 -0.004 -11.675 1.00 77.94 163 LEU A CA 1
ATOM 1328 C C . LEU A 1 163 ? -18.661 0.754 -11.185 1.00 77.94 163 LEU A C 1
ATOM 1330 O O . LEU A 1 163 ? -19.447 1.236 -11.996 1.00 77.94 163 LEU A O 1
ATOM 1334 N N . PHE A 1 164 ? -18.835 0.882 -9.866 1.00 70.12 164 PHE A N 1
ATOM 1335 C CA . PHE A 1 164 ? -20.080 1.350 -9.254 1.00 70.12 164 PHE A CA 1
ATOM 1336 C C . PHE A 1 164 ? -19.934 2.648 -8.445 1.00 70.12 164 PHE A C 1
ATOM 1338 O O . PHE A 1 164 ? -20.908 3.117 -7.857 1.00 70.12 164 PHE A O 1
ATOM 1345 N N . GLY A 1 165 ? -18.747 3.263 -8.402 1.00 75.06 165 GLY A N 1
ATOM 1346 C CA . GLY A 1 165 ? -18.513 4.440 -7.566 1.00 75.06 165 GLY A CA 1
ATOM 1347 C C . GLY A 1 165 ? -17.298 5.274 -7.959 1.00 75.06 165 GLY A C 1
ATOM 1348 O O . GLY A 1 165 ? -16.466 4.883 -8.770 1.00 75.06 165 GLY A O 1
ATOM 1349 N N . ARG A 1 166 ? -17.180 6.461 -7.351 1.00 84.81 166 ARG A N 1
ATOM 1350 C CA . ARG A 1 166 ? -15.976 7.295 -7.494 1.00 84.81 166 ARG A CA 1
ATOM 1351 C C . ARG A 1 166 ? -14.782 6.582 -6.835 1.00 84.81 166 ARG A C 1
ATOM 1353 O O . ARG A 1 166 ? -14.954 6.108 -5.710 1.00 84.81 166 ARG A O 1
ATOM 1360 N N . PRO A 1 167 ? -13.575 6.577 -7.435 1.00 85.81 167 PRO A N 1
ATOM 1361 C CA . PRO A 1 167 ? -12.441 5.795 -6.930 1.00 85.81 167 PRO A CA 1
ATOM 1362 C C . PRO A 1 167 ? -12.085 6.040 -5.459 1.00 85.81 167 PRO A C 1
ATOM 1364 O O . PRO A 1 167 ? -11.870 5.097 -4.702 1.00 85.81 167 PRO A O 1
ATOM 1367 N N . SER A 1 168 ? -12.093 7.302 -5.021 1.00 85.88 168 SER A N 1
ATOM 1368 C CA . SER A 1 168 ? -11.800 7.662 -3.629 1.00 85.88 168 SER A CA 1
ATOM 1369 C C . SER A 1 168 ? -12.831 7.113 -2.641 1.00 85.88 168 SER A C 1
ATOM 1371 O O . SER A 1 168 ? -12.464 6.641 -1.566 1.00 85.88 168 SER A O 1
ATOM 1373 N N . ALA A 1 169 ? -14.114 7.134 -3.010 1.00 87.19 169 ALA A N 1
ATOM 1374 C CA . ALA A 1 169 ? -15.188 6.581 -2.194 1.00 87.19 169 ALA A CA 1
ATOM 1375 C C . ALA A 1 169 ? -15.123 5.048 -2.158 1.00 87.19 169 ALA A C 1
ATOM 1377 O O . ALA A 1 169 ? -15.233 4.464 -1.082 1.00 87.19 169 ALA A O 1
ATOM 1378 N N . ALA A 1 170 ? -14.872 4.410 -3.306 1.00 89.94 170 ALA A N 1
ATOM 1379 C CA . ALA A 1 170 ? -14.711 2.962 -3.397 1.00 89.94 170 ALA A CA 1
ATOM 1380 C C . ALA A 1 170 ? -13.545 2.472 -2.525 1.00 89.94 170 ALA A C 1
ATOM 1382 O O . ALA A 1 170 ? -13.707 1.513 -1.775 1.00 89.94 170 ALA A O 1
ATOM 1383 N N . LEU A 1 171 ? -12.396 3.159 -2.552 1.00 92.19 171 LEU A N 1
ATOM 1384 C CA . LEU A 1 171 ? -11.232 2.815 -1.726 1.00 92.19 171 LEU A CA 1
ATOM 1385 C C . LEU A 1 171 ? -11.529 2.948 -0.228 1.00 92.19 171 LEU A C 1
ATOM 1387 O O . LEU A 1 171 ? -11.199 2.064 0.559 1.00 92.19 171 LEU A O 1
ATOM 1391 N N . GLN A 1 172 ? -12.192 4.035 0.172 1.00 90.88 172 GLN A N 1
ATOM 1392 C CA . GLN A 1 172 ? -12.600 4.246 1.564 1.00 90.88 172 GLN A CA 1
ATOM 1393 C C . GLN A 1 172 ? -13.557 3.154 2.051 1.00 90.88 172 GLN A C 1
ATOM 1395 O O . GLN A 1 172 ? -13.370 2.624 3.146 1.00 90.88 172 GLN A O 1
ATOM 1400 N N . GLN A 1 173 ? -14.560 2.807 1.242 1.00 89.50 173 GLN A N 1
ATOM 1401 C CA . GLN A 1 173 ? -15.519 1.744 1.551 1.00 89.50 173 GLN A CA 1
ATOM 1402 C C . GLN A 1 173 ? -14.839 0.378 1.611 1.00 89.50 173 GLN A C 1
ATOM 1404 O O . GLN A 1 173 ? -15.090 -0.387 2.537 1.00 89.50 173 GLN A O 1
ATOM 1409 N N . PHE A 1 174 ? -13.930 0.092 0.679 1.00 92.00 174 PHE A N 1
ATOM 1410 C CA . PHE A 1 174 ? -13.190 -1.163 0.662 1.00 92.00 174 PHE A CA 1
ATOM 1411 C C . PHE A 1 174 ? -12.337 -1.341 1.922 1.00 92.00 174 PHE A C 1
ATOM 1413 O O . PHE A 1 174 ? -12.384 -2.396 2.555 1.00 92.00 174 PHE A O 1
ATOM 1420 N N . ILE A 1 175 ? -11.616 -0.297 2.342 1.00 93.69 175 ILE A N 1
ATOM 1421 C CA . ILE A 1 175 ? -10.780 -0.335 3.550 1.00 93.69 175 ILE A CA 1
ATOM 1422 C C . ILE A 1 175 ? -11.630 -0.425 4.815 1.00 93.69 175 ILE A C 1
ATOM 1424 O O . ILE A 1 175 ? -11.326 -1.237 5.684 1.00 93.69 175 ILE A O 1
ATOM 1428 N N . TYR A 1 176 ? -12.691 0.379 4.928 1.00 90.25 176 TYR A N 1
ATOM 1429 C CA . TYR A 1 176 ? -13.576 0.330 6.095 1.00 90.25 176 TYR A CA 1
ATOM 1430 C C . TYR A 1 176 ? -14.322 -1.012 6.194 1.00 90.25 176 TYR A C 1
ATOM 1432 O O . TYR A 1 176 ? -14.547 -1.515 7.292 1.00 90.25 176 TYR A O 1
ATOM 1440 N N . GLY A 1 177 ? -14.626 -1.624 5.048 1.00 83.44 177 GLY A N 1
ATOM 1441 C CA . GLY A 1 177 ? -15.459 -2.813 4.922 1.00 83.44 177 GLY A CA 1
ATOM 1442 C C . GLY A 1 177 ? -16.881 -2.443 4.502 1.00 83.44 177 GLY A C 1
ATOM 1443 O O . GLY A 1 177 ? -17.427 -1.418 4.918 1.00 83.44 177 GLY A O 1
ATOM 1444 N N . ASP A 1 178 ? -17.482 -3.282 3.658 1.00 65.50 178 ASP A N 1
ATOM 1445 C CA . ASP A 1 178 ? -18.865 -3.097 3.227 1.00 65.50 178 ASP A CA 1
ATOM 1446 C C . ASP A 1 178 ? -19.825 -3.311 4.410 1.00 65.50 178 ASP A C 1
ATOM 1448 O O . ASP A 1 178 ? -19.763 -4.360 5.060 1.00 65.50 178 ASP A O 1
ATOM 1452 N N . PRO A 1 179 ? -20.787 -2.404 4.652 1.00 52.16 179 PRO A N 1
ATOM 1453 C CA . PRO A 1 179 ? -21.877 -2.674 5.587 1.00 52.16 179 PRO A CA 1
ATOM 1454 C C . PRO A 1 179 ? -22.741 -3.872 5.149 1.00 52.16 179 PRO A C 1
ATOM 1456 O O . PRO A 1 179 ? -23.396 -4.496 5.977 1.00 52.16 179 PRO A O 1
ATOM 1459 N N . LEU A 1 180 ? -22.735 -4.213 3.853 1.00 43.69 180 LEU A N 1
ATOM 1460 C CA . LEU A 1 180 ? -23.602 -5.232 3.251 1.00 43.69 180 LEU A CA 1
ATOM 1461 C C . LEU A 1 180 ? -23.234 -6.684 3.603 1.00 43.69 180 LEU A C 1
ATOM 1463 O O . LEU A 1 180 ? -24.055 -7.570 3.399 1.00 43.69 180 LEU A O 1
ATOM 1467 N N . HIS A 1 181 ? -22.047 -6.938 4.160 1.00 40.38 181 HIS A N 1
ATOM 1468 C CA . HIS A 1 181 ? -21.631 -8.285 4.586 1.00 40.38 181 HIS A CA 1
ATOM 1469 C C . HIS A 1 181 ? -21.786 -8.526 6.097 1.00 40.38 181 HIS A C 1
ATOM 1471 O O . HIS A 1 181 ? -21.411 -9.584 6.593 1.00 40.38 181 HIS A O 1
ATOM 1477 N N . GLN A 1 182 ? -22.376 -7.586 6.845 1.00 41.44 182 GLN A N 1
ATOM 1478 C CA . GLN A 1 182 ? -22.644 -7.756 8.281 1.00 41.44 182 GLN A CA 1
ATOM 1479 C C . GLN A 1 182 ? -24.006 -8.416 8.583 1.00 41.44 182 GLN A C 1
ATOM 1481 O O . GLN A 1 182 ? -24.475 -8.341 9.715 1.00 41.44 182 GLN A O 1
ATOM 1486 N N . GLY A 1 183 ? -24.658 -9.052 7.599 1.00 38.84 183 GLY A N 1
ATOM 1487 C CA . GLY A 1 183 ? -26.060 -9.471 7.729 1.00 38.84 183 GLY A CA 1
ATOM 1488 C C . GLY A 1 183 ? -26.486 -10.770 7.046 1.00 38.84 183 GLY A C 1
ATOM 1489 O O . GLY A 1 183 ? -27.675 -10.905 6.782 1.00 38.84 183 GLY A O 1
ATOM 1490 N N . ILE A 1 184 ? -25.588 -11.719 6.752 1.00 36.09 184 ILE A N 1
ATOM 1491 C CA . ILE A 1 184 ? -26.007 -13.078 6.351 1.00 36.09 184 ILE A CA 1
ATOM 1492 C C . ILE A 1 184 ? -25.108 -14.125 7.016 1.00 36.09 184 ILE A C 1
ATOM 1494 O O . ILE A 1 184 ? -24.237 -14.727 6.400 1.00 36.09 184 ILE A O 1
ATOM 1498 N N . THR A 1 185 ? -25.351 -14.350 8.299 1.00 35.03 185 THR A N 1
ATOM 1499 C CA . THR A 1 185 ? -25.189 -15.672 8.910 1.00 35.03 185 THR A CA 1
ATOM 1500 C C . THR A 1 185 ? -26.508 -15.963 9.608 1.00 35.03 185 THR A C 1
ATOM 1502 O O . THR A 1 185 ? -26.726 -15.487 10.722 1.00 35.03 185 THR A O 1
ATOM 1505 N N . ASN A 1 186 ? -27.405 -16.644 8.892 1.00 35.56 186 ASN A N 1
ATOM 1506 C CA . ASN A 1 186 ? -28.477 -17.436 9.492 1.00 35.56 186 ASN A CA 1
ATOM 1507 C C . ASN A 1 186 ? -27.943 -18.846 9.722 1.00 35.56 186 ASN A C 1
ATOM 1509 O O . ASN A 1 186 ? -27.249 -19.339 8.802 1.00 35.56 186 ASN A O 1
#

Radius of gyration: 19.42 Å; chains: 1; bounding box: 49×46×51 Å

Foldseek 3Di:
DDDDDPDPVQQLDDPQLLLLLVVLLLADCDDPDRPDPPVVVSVVSVVCSVVSHDDDDPPVSVVQSVLLVVLVDRSVLVVVCVVLVVVLLVVLCVPDDDPVLNVVLVVLCCLQQVFPADPQAQPWDWDWDQDPVRDTDTDIDGDHRGHRRGDSVSCSCQVVQVVPDDNNVSSSCSSSDPPVPPPDDD

pLDDT: mean 77.59, std 17.39, range [30.34, 95.19]

Sequence (186 aa):
MQNPEFSINHPEGTLQERLWNSVVMDYPFFGERPVEQSAYRQATRSGEFASGKLSETPEHLQNYILRWIAAGFTPELYWAVSLGIREAAAHARRRCKSPEDLLRLEDRMRRLGILAPNPRAGQLYKELQRDERGGAVLVDRCYPAHVVQLEPEEWAEFPQRLLFGRPSAALQQFIYGDPLHQGITN

Secondary structure (DSSP, 8-state):
-PPP---TT-TT--HHHHHHHHHHTT----SSS-----HHHHHHHHHHHHTT------HHHHHHHHHHHHTT--HHHHHHHHHHHHHHHHHHHHH--SHHHHHHHHHHHHHTTTTEEPTTTT-EEEEEEE-TTS-EEEEEEEPPSEE----HHHHTTHHHHGGGS-HHHHHHHHHH--GGGSS---